Protein AF-A0A6A6M747-F1 (afdb_monomer)

pLDDT: mean 77.0, std 23.26, range [33.34, 98.06]

Nearest PDB structures (foldseek):
  4ozs-assembly1_A  TM=8.306E-01  e=8.422E-11  synthetic construct
  5orm-assembly1_A  TM=7.859E-01  e=1.286E-10  synthetic construct
  5i9g-assembly1_C  TM=8.511E-01  e=1.070E-09  unidentified
  4pjs-assembly1_A  TM=7.929E-01  e=1.882E-09  unidentified
  5i9f-assembly1_A  TM=8.431E-01  e=3.997E-09  unidentified

InterPro domains:
  IPR002885 Pentatricopeptide repeat [PF01535] (12-39)
  IPR002885 Pentatricopeptide repeat [PF13041] (43-92)
  IPR002885 Pentatricopeptide repeat [PF13041] (114-158)
  IPR002885 Pentatricopeptide repeat [PS51375] (9-43)
  IPR002885 Pentatricopeptide repeat [PS51375] (44-78)
  IPR002885 Pentatricopeptide repeat [PS51375] (79-113)
  IPR002885 Pentatricopeptide repeat [PS51375] (114-148)
  IPR002885 Pentatricopeptide repeat [TIGR00756] (12-44)
  IPR002885 Pentatricopeptide repeat [TIGR00756] (47-80)
  IPR002885 Pentatricopeptide repeat [TIGR00756] (81-114)
  IPR002885 Pentatricopeptide repeat [TIGR00756] (117-149)
  IPR011990 Tetratricopeptide-like helical domain superfamily [G3DSA:1.25.40.10] (1-62)
  IPR011990 Tetratricopeptide-like helical domain superfamily [G3DSA:1.25.40.10] (64-204)

Organism: Hevea brasiliensis (NCBI:txid3981)

Secondary structure (DSSP, 8-state):
-GGGTPPPPHHHHHHHHHHHHHTT-HHHHHHHHHHHHHTTPPP-HHHHHHHHHHHHHTT-HHHHHHHHHHHHHTTPPP-HHHHHHHHHHHHHTT-HHHHHHHHHHHHHTT----HHHHHHHHHHHHHTT-HHHHHHHHHHHHHTT----HHHHHHHHHH--SHHHHHHHHHHHHTTTTSSSSS-S--------------------------------------TTSTTHHHHTTSSTTSSSS----------

Radius of gyration: 28.44 Å; Cα contacts (8 Å, |Δi|>4): 202; chains: 1; bounding box: 106×41×69 Å

Foldseek 3Di:
DVVVVDDDDPVRLLVQLLVLLQVLVLVSNVVSVVVCVVSVHDDDPSSLLSSLSSCLNVLNLVVNVVSVVVCVVVPDDDAQSSLLSNLLSCLVVLNLVVSVVSVVVCVVSVHDHAQSSLLSNLVSCLVVLNLVVLLVSQVVCVVSVHHHDPSSLVSQCVSQDDPVSNVVSCVSVVVVVVPPPPPDDDDDDDDDDDDDDDDPPPPPPPPDDDPDDPPPPDPDDDDPPVVVVVVVVPPPPPPPDDDDDDDDDDDD

Structure (mmCIF, N/CA/C/O backbone):
data_AF-A0A6A6M747-F1
#
_entry.id   AF-A0A6A6M747-F1
#
loop_
_atom_site.group_PDB
_atom_site.id
_atom_site.type_symbol
_atom_site.label_atom_id
_atom_site.label_alt_id
_atom_site.label_comp_id
_atom_site.label_asym_id
_atom_site.label_entity_id
_atom_site.label_seq_id
_atom_site.pdbx_PDB_ins_code
_atom_site.Cartn_x
_atom_site.Cartn_y
_atom_site.Cartn_z
_atom_site.occupancy
_atom_site.B_iso_or_equiv
_atom_site.auth_seq_id
_atom_site.auth_comp_id
_atom_site.auth_asym_id
_atom_site.auth_atom_id
_atom_site.pdbx_PDB_model_num
ATOM 1 N N . MET A 1 1 ? 21.702 -17.161 -17.918 1.00 54.78 1 MET A N 1
ATOM 2 C CA . MET A 1 1 ? 20.975 -16.588 -19.078 1.00 54.78 1 MET A CA 1
ATOM 3 C C . MET A 1 1 ? 21.849 -15.638 -19.890 1.00 54.78 1 MET A C 1
ATOM 5 O O . MET A 1 1 ? 22.035 -15.911 -21.066 1.00 54.78 1 MET A O 1
ATOM 9 N N . LEU A 1 2 ? 22.442 -14.596 -19.288 1.00 54.41 2 LEU A N 1
ATOM 10 C CA . LEU A 1 2 ? 23.288 -13.630 -20.015 1.00 54.41 2 LEU A CA 1
ATOM 11 C C . LEU A 1 2 ? 24.585 -14.244 -20.575 1.00 54.41 2 LEU A C 1
ATOM 13 O O . LEU A 1 2 ? 24.929 -13.987 -21.721 1.00 54.41 2 LEU A O 1
ATOM 17 N N . ASP A 1 3 ? 25.228 -15.134 -19.816 1.00 59.12 3 ASP A N 1
ATOM 18 C CA . ASP A 1 3 ? 26.467 -15.820 -20.230 1.00 59.12 3 ASP A CA 1
ATOM 19 C C . ASP A 1 3 ? 26.264 -16.854 -21.353 1.00 59.12 3 ASP A C 1
ATOM 21 O O . ASP A 1 3 ? 27.200 -17.242 -22.041 1.00 59.12 3 ASP A O 1
ATOM 25 N N . ALA A 1 4 ? 25.016 -17.278 -21.576 1.00 64.88 4 ALA A N 1
ATOM 26 C CA . ALA A 1 4 ? 24.646 -18.204 -22.644 1.00 64.88 4 ALA A CA 1
ATOM 27 C C . ALA A 1 4 ? 24.173 -17.482 -23.922 1.00 64.88 4 ALA A C 1
ATOM 29 O O . ALA A 1 4 ? 23.710 -18.132 -24.856 1.00 64.88 4 ALA A O 1
ATOM 30 N N . GLY A 1 5 ? 24.214 -16.142 -23.959 1.00 64.75 5 GLY A N 1
ATOM 31 C CA . GLY A 1 5 ? 23.726 -15.345 -25.092 1.00 64.75 5 GLY A CA 1
ATOM 32 C C . GLY A 1 5 ? 22.204 -15.383 -25.295 1.00 64.75 5 GLY A C 1
ATOM 33 O O . GLY A 1 5 ? 21.706 -14.900 -26.311 1.00 64.75 5 GLY A O 1
ATOM 34 N N . VAL A 1 6 ? 21.449 -15.938 -24.342 1.00 73.06 6 VAL A N 1
ATOM 35 C CA . VAL A 1 6 ? 19.988 -16.043 -24.426 1.00 73.06 6 VAL A CA 1
ATOM 36 C C . VAL A 1 6 ? 19.364 -14.755 -23.898 1.00 73.06 6 VAL A C 1
ATOM 38 O O . VAL A 1 6 ? 19.501 -14.424 -22.717 1.00 73.06 6 VAL A O 1
ATOM 41 N N . ARG A 1 7 ? 18.659 -14.032 -24.777 1.00 71.81 7 ARG A N 1
ATOM 42 C CA . ARG A 1 7 ? 17.885 -12.841 -24.400 1.00 71.81 7 ARG A CA 1
ATOM 43 C C . ARG A 1 7 ? 16.767 -13.231 -23.425 1.00 71.81 7 ARG A C 1
ATOM 45 O O . ARG A 1 7 ? 15.998 -14.138 -23.749 1.00 71.81 7 ARG A O 1
ATOM 52 N N . PRO A 1 8 ? 16.644 -12.567 -22.263 1.00 81.25 8 PRO A N 1
ATOM 53 C CA . PRO A 1 8 ? 15.519 -12.799 -21.369 1.00 81.25 8 PRO A CA 1
ATOM 54 C C . PRO A 1 8 ? 14.181 -12.476 -22.047 1.00 81.25 8 PRO A C 1
ATOM 56 O O . PRO A 1 8 ? 14.078 -11.560 -22.868 1.00 81.25 8 PRO A O 1
ATOM 59 N N . THR A 1 9 ? 13.154 -13.255 -21.713 1.00 86.12 9 THR A N 1
ATOM 60 C CA . THR A 1 9 ? 11.777 -13.019 -22.160 1.00 86.12 9 THR A CA 1
ATOM 61 C C . THR A 1 9 ? 11.113 -11.941 -21.302 1.00 86.12 9 THR A C 1
ATOM 63 O O . THR A 1 9 ? 11.556 -11.673 -20.186 1.00 86.12 9 THR A O 1
ATOM 66 N N . HIS A 1 10 ? 10.014 -11.354 -21.786 1.00 83.44 10 HIS A N 1
ATOM 67 C CA . HIS A 1 10 ? 9.206 -10.405 -21.006 1.00 83.44 10 HIS A CA 1
ATOM 68 C C . HIS A 1 10 ? 8.779 -10.988 -19.648 1.00 83.44 10 HIS A C 1
ATOM 70 O O . HIS A 1 10 ? 8.997 -10.376 -18.607 1.00 83.44 10 HIS A O 1
ATOM 76 N N . LYS A 1 11 ? 8.276 -12.233 -19.646 1.00 85.88 11 LYS A N 1
ATOM 77 C CA . LYS A 1 11 ? 7.915 -12.953 -18.414 1.00 85.88 11 LYS A CA 1
ATOM 78 C C . 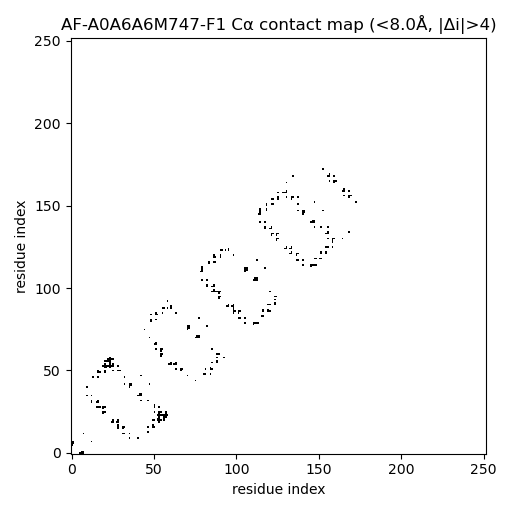LYS A 1 11 ? 9.109 -13.107 -17.464 1.00 85.88 11 LYS A C 1
ATOM 80 O O . LYS A 1 11 ? 8.960 -12.894 -16.269 1.00 85.88 11 LYS A O 1
ATOM 85 N N . ALA A 1 12 ? 10.304 -13.409 -17.980 1.00 90.06 12 ALA A N 1
ATOM 86 C CA . ALA A 1 12 ? 11.504 -13.518 -17.148 1.00 90.06 12 ALA A CA 1
ATOM 87 C C . ALA A 1 12 ? 11.889 -12.182 -16.488 1.00 90.06 12 ALA A C 1
ATOM 89 O O . ALA A 1 12 ? 12.322 -12.183 -15.338 1.00 90.06 12 ALA A O 1
ATOM 90 N N . TYR A 1 13 ? 11.713 -11.049 -17.182 1.00 91.50 13 TYR A N 1
ATOM 91 C CA . TYR A 1 13 ? 11.913 -9.727 -16.579 1.00 91.50 13 TYR A CA 1
ATOM 92 C C . TYR A 1 13 ? 10.938 -9.471 -15.436 1.00 91.50 13 TYR A C 1
ATOM 94 O O . TYR A 1 13 ? 11.390 -9.077 -14.365 1.00 91.50 13 TYR A O 1
ATOM 102 N N . ASN A 1 14 ? 9.647 -9.740 -15.636 1.00 88.81 14 ASN A N 1
ATOM 103 C CA . ASN A 1 14 ? 8.633 -9.522 -14.605 1.00 88.81 14 ASN A CA 1
ATOM 104 C C . ASN A 1 14 ? 8.873 -10.413 -13.382 1.00 88.81 14 ASN A C 1
ATOM 106 O O . ASN A 1 14 ? 8.849 -9.910 -12.267 1.00 88.81 14 ASN A O 1
ATOM 110 N N . ILE A 1 15 ? 9.220 -11.690 -13.580 1.00 92.00 15 ILE A N 1
ATOM 111 C CA . ILE A 1 15 ? 9.566 -12.609 -12.482 1.00 92.00 15 ILE A CA 1
ATOM 112 C C . ILE A 1 15 ? 10.773 -12.092 -11.690 1.00 92.00 15 ILE A C 1
ATOM 114 O O . ILE A 1 15 ? 10.740 -12.056 -10.463 1.00 92.00 15 ILE A O 1
ATOM 118 N N . LEU A 1 16 ? 11.843 -11.669 -12.372 1.00 93.88 16 LEU A N 1
ATOM 119 C CA . LEU A 1 16 ? 13.029 -11.130 -11.699 1.00 93.88 16 LEU A CA 1
ATOM 120 C C . LEU A 1 16 ? 12.720 -9.825 -10.965 1.00 93.88 16 LEU A C 1
ATOM 122 O O . LEU A 1 16 ? 13.165 -9.633 -9.837 1.00 93.88 16 LEU A O 1
ATOM 126 N N . LEU A 1 17 ? 11.973 -8.928 -11.608 1.00 94.88 17 LEU A N 1
ATOM 127 C CA . LEU A 1 17 ? 11.574 -7.651 -11.032 1.00 94.88 17 LEU A CA 1
ATOM 128 C C . LEU A 1 17 ? 10.746 -7.871 -9.767 1.00 94.88 17 LEU A C 1
ATOM 130 O O . LEU A 1 17 ? 11.018 -7.253 -8.740 1.00 94.88 17 LEU A O 1
ATOM 134 N N . HIS A 1 18 ? 9.798 -8.799 -9.844 1.00 94.12 18 HIS A N 1
ATOM 135 C CA . HIS A 1 18 ? 8.946 -9.194 -8.745 1.00 94.12 18 HIS A CA 1
ATOM 136 C C . HIS A 1 18 ? 9.748 -9.795 -7.579 1.00 94.12 18 HIS A C 1
ATOM 138 O O . HIS A 1 18 ? 9.628 -9.327 -6.448 1.00 94.12 18 HIS A O 1
ATOM 144 N N . ALA A 1 19 ? 10.649 -10.743 -7.854 1.00 96.44 19 ALA A N 1
ATOM 145 C CA . ALA A 1 19 ? 11.502 -11.342 -6.828 1.00 96.44 19 ALA A CA 1
ATOM 146 C C . ALA A 1 19 ? 12.351 -10.291 -6.088 1.00 96.44 19 ALA A C 1
ATOM 148 O O . ALA A 1 19 ? 12.431 -10.299 -4.858 1.00 96.44 19 ALA A O 1
ATOM 149 N N . PHE A 1 20 ? 12.948 -9.342 -6.819 1.00 96.69 20 PHE A N 1
ATOM 150 C CA . PHE A 1 20 ? 13.692 -8.246 -6.193 1.00 96.69 20 PHE A CA 1
ATOM 151 C C . PHE A 1 20 ? 12.790 -7.288 -5.408 1.00 96.69 20 PHE A C 1
ATOM 153 O O . PHE A 1 20 ? 13.243 -6.735 -4.406 1.00 96.69 20 PHE A O 1
ATOM 160 N N . ALA A 1 21 ? 11.536 -7.104 -5.828 1.00 95.62 21 ALA A N 1
ATOM 161 C CA . ALA A 1 21 ? 10.576 -6.270 -5.121 1.00 95.62 21 ALA A CA 1
ATOM 162 C C . ALA A 1 21 ? 10.150 -6.868 -3.776 1.00 95.62 21 ALA A C 1
ATOM 164 O O . ALA A 1 21 ? 10.169 -6.146 -2.778 1.00 95.62 21 ALA A O 1
ATOM 165 N N . ILE A 1 22 ? 9.854 -8.173 -3.715 1.00 94.50 22 ILE A N 1
ATOM 166 C CA . ILE A 1 22 ? 9.572 -8.869 -2.444 1.00 94.50 22 ILE A CA 1
ATOM 167 C C . ILE A 1 22 ? 10.751 -8.691 -1.482 1.00 94.50 22 ILE A C 1
ATOM 169 O O . ILE A 1 22 ? 10.574 -8.304 -0.333 1.00 94.50 22 ILE A O 1
ATOM 173 N N . SER A 1 23 ? 11.979 -8.884 -1.971 1.00 94.75 23 SER A N 1
ATOM 174 C CA . SER A 1 23 ? 13.185 -8.766 -1.141 1.00 94.75 23 SER A CA 1
ATOM 175 C C . SER A 1 23 ? 13.610 -7.325 -0.807 1.00 94.75 23 SER A C 1
ATOM 177 O O . SER A 1 23 ? 14.663 -7.144 -0.199 1.00 94.75 23 SER A O 1
ATOM 179 N N . GLY A 1 24 ? 12.888 -6.289 -1.258 1.00 93.44 24 GLY A N 1
ATOM 180 C CA . GLY A 1 24 ? 13.287 -4.886 -1.057 1.00 93.44 24 GLY A CA 1
ATOM 181 C C . GLY A 1 24 ? 14.631 -4.512 -1.710 1.00 93.44 24 GLY A C 1
ATOM 182 O O . GLY A 1 24 ? 15.282 -3.540 -1.332 1.00 93.44 24 GLY A O 1
ATOM 183 N N . MET A 1 25 ? 15.090 -5.280 -2.701 1.00 95.69 25 MET A N 1
ATOM 184 C CA . MET A 1 25 ? 16.373 -5.076 -3.379 1.00 95.69 25 MET A CA 1
ATOM 185 C C . MET A 1 25 ? 16.245 -4.028 -4.494 1.00 95.69 25 MET A C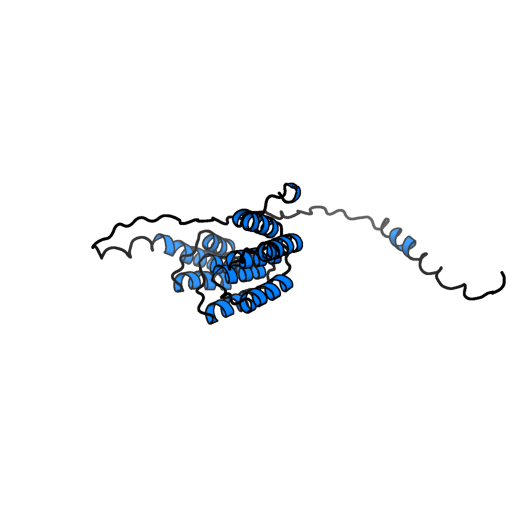 1
ATOM 187 O O . MET A 1 25 ? 16.269 -4.339 -5.689 1.00 95.69 25 MET A O 1
ATOM 191 N N . VAL A 1 26 ? 16.095 -2.762 -4.096 1.00 96.69 26 VAL A N 1
ATOM 192 C CA . VAL A 1 26 ? 15.774 -1.637 -4.994 1.00 96.69 26 VAL A CA 1
ATOM 193 C C . VAL A 1 26 ? 16.780 -1.480 -6.134 1.00 96.69 26 VAL A C 1
ATOM 195 O O . VAL A 1 26 ? 16.379 -1.323 -7.285 1.00 96.69 26 VAL A O 1
ATOM 198 N N . GLU A 1 27 ? 18.088 -1.536 -5.875 1.00 96.69 27 GLU A N 1
ATOM 199 C CA . GLU A 1 27 ? 19.091 -1.317 -6.930 1.00 96.69 27 GLU A CA 1
ATOM 200 C C . GLU A 1 27 ? 19.100 -2.438 -7.980 1.00 96.69 27 GLU A C 1
ATOM 202 O O . GLU A 1 27 ? 19.238 -2.179 -9.184 1.00 96.69 27 GLU A O 1
ATOM 207 N N . GLN A 1 28 ? 18.880 -3.680 -7.550 1.00 96.69 28 GLN 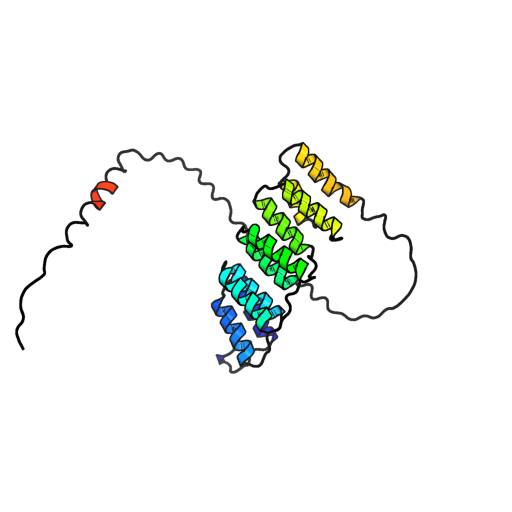A N 1
ATOM 208 C CA . GLN A 1 28 ? 18.727 -4.835 -8.427 1.00 96.69 28 GLN A CA 1
ATOM 209 C C . GLN A 1 28 ? 17.441 -4.706 -9.251 1.00 96.69 28 GLN A C 1
ATOM 211 O O . GLN A 1 28 ? 17.501 -4.801 -10.480 1.00 96.69 28 GLN A O 1
ATOM 216 N N . ALA A 1 29 ? 16.311 -4.374 -8.616 1.00 96.56 29 ALA A N 1
ATOM 217 C CA . ALA A 1 29 ? 15.040 -4.122 -9.297 1.00 96.56 29 ALA A CA 1
ATOM 218 C C . ALA A 1 29 ? 15.174 -3.003 -10.350 1.00 96.56 29 ALA A C 1
ATOM 220 O O . ALA A 1 29 ? 14.818 -3.186 -11.516 1.00 96.56 29 ALA A O 1
ATOM 221 N N . ARG A 1 30 ? 15.819 -1.878 -10.003 1.00 95.88 30 ARG A N 1
ATOM 222 C CA . ARG A 1 30 ? 16.122 -0.776 -10.938 1.00 95.88 30 ARG A CA 1
ATOM 223 C C . ARG A 1 30 ? 16.984 -1.234 -12.111 1.00 95.88 30 ARG A C 1
ATOM 225 O O . ARG A 1 30 ? 16.796 -0.758 -13.234 1.00 95.88 30 ARG A O 1
ATOM 232 N N . THR A 1 31 ? 17.942 -2.124 -11.869 1.00 95.00 31 THR A N 1
ATOM 233 C CA . THR A 1 31 ? 18.815 -2.676 -12.915 1.00 95.00 31 THR A CA 1
ATOM 234 C C . THR A 1 31 ? 18.027 -3.556 -13.884 1.00 95.00 31 THR A C 1
ATOM 236 O O . THR A 1 31 ? 18.195 -3.421 -15.102 1.00 95.00 31 THR A O 1
ATOM 239 N N . VAL A 1 32 ? 17.120 -4.392 -13.373 1.00 94.56 32 VAL A N 1
ATOM 240 C CA . VAL A 1 32 ? 16.198 -5.205 -14.182 1.00 94.56 32 VAL A CA 1
ATOM 241 C C . VAL A 1 32 ? 15.265 -4.308 -14.997 1.00 94.56 32 VAL A C 1
ATOM 243 O O . VAL A 1 32 ? 15.214 -4.442 -16.219 1.00 94.56 32 VAL A O 1
ATOM 246 N N . PHE A 1 33 ? 14.635 -3.315 -14.366 1.00 94.44 33 PHE A N 1
ATOM 247 C CA . PHE A 1 33 ? 13.728 -2.363 -15.017 1.00 94.44 33 PHE A CA 1
ATOM 248 C C . PHE A 1 33 ? 14.406 -1.570 -16.151 1.00 94.44 33 PHE A C 1
ATOM 250 O O . PHE A 1 33 ? 13.854 -1.390 -17.239 1.00 94.44 33 PHE A O 1
ATOM 257 N N . LYS A 1 34 ? 15.653 -1.119 -15.946 1.00 93.19 34 LYS A N 1
ATOM 258 C CA . LYS A 1 34 ? 16.451 -0.466 -17.001 1.00 93.19 34 LYS A CA 1
ATOM 259 C C . LYS A 1 34 ? 16.824 -1.436 -18.124 1.00 93.19 34 LYS A C 1
ATOM 261 O O . LYS A 1 34 ? 16.803 -1.048 -19.293 1.00 93.19 34 LYS A O 1
ATOM 266 N N . SER A 1 35 ? 17.171 -2.676 -17.779 1.00 92.19 35 SER A N 1
ATOM 267 C CA . SER A 1 35 ? 17.533 -3.709 -18.755 1.00 92.19 35 SER A CA 1
ATOM 268 C C . SER A 1 35 ? 16.347 -4.085 -19.642 1.00 92.19 35 SER A C 1
ATOM 270 O O . SER A 1 35 ? 16.532 -4.209 -20.847 1.00 92.19 35 SER A O 1
ATOM 272 N N . MET A 1 36 ? 15.138 -4.155 -19.078 1.00 92.00 36 MET A N 1
ATOM 273 C CA . MET A 1 36 ? 13.889 -4.365 -19.816 1.00 92.00 36 MET A CA 1
ATOM 274 C C . MET A 1 36 ? 13.724 -3.321 -20.936 1.00 92.00 36 MET A C 1
ATOM 276 O O . MET A 1 36 ? 13.602 -3.682 -22.107 1.00 92.00 36 MET A O 1
ATOM 280 N N . ARG A 1 37 ? 13.868 -2.025 -20.606 1.00 89.56 37 ARG A N 1
ATOM 281 C CA . ARG A 1 37 ? 13.801 -0.921 -21.587 1.00 89.56 37 ARG A CA 1
ATOM 282 C C . ARG A 1 37 ? 14.894 -1.010 -22.651 1.00 89.56 37 ARG A C 1
ATOM 284 O O . ARG A 1 37 ? 14.622 -0.807 -23.834 1.00 89.56 37 ARG A O 1
ATOM 291 N N . ARG A 1 38 ? 16.135 -1.306 -22.245 1.00 90.56 38 ARG A N 1
ATOM 292 C CA . ARG A 1 38 ? 17.277 -1.452 -23.169 1.00 90.56 38 ARG A CA 1
ATOM 293 C C . ARG A 1 38 ? 17.045 -2.580 -24.171 1.00 90.56 38 ARG A C 1
ATOM 295 O O . ARG A 1 38 ? 17.384 -2.441 -25.347 1.00 90.56 38 ARG A O 1
ATOM 302 N N . ASP A 1 39 ? 16.430 -3.661 -23.716 1.00 88.75 39 ASP A N 1
ATOM 303 C CA . ASP A 1 39 ? 16.168 -4.844 -24.524 1.00 88.75 39 ASP A CA 1
ATOM 304 C C . ASP A 1 39 ? 14.865 -4.716 -25.342 1.00 88.75 39 ASP A C 1
ATOM 306 O O . ASP A 1 39 ? 14.455 -5.674 -25.992 1.00 88.75 39 ASP A O 1
ATOM 310 N N . ARG A 1 40 ? 14.305 -3.492 -25.410 1.00 86.94 40 ARG A N 1
ATOM 311 C CA . ARG A 1 40 ? 13.109 -3.072 -26.166 1.00 86.94 40 ARG A CA 1
ATOM 312 C C . ARG A 1 40 ? 11.790 -3.651 -25.658 1.00 86.94 40 ARG A C 1
ATOM 314 O O . ARG A 1 40 ? 10.808 -3.654 -26.395 1.00 86.94 40 ARG A O 1
ATOM 321 N N . TYR A 1 41 ? 11.751 -4.070 -24.401 1.00 88.50 41 TYR A N 1
ATOM 322 C CA . TYR A 1 41 ? 10.503 -4.347 -23.705 1.00 88.50 41 TYR A CA 1
ATOM 323 C C . TYR A 1 41 ? 10.032 -3.074 -23.002 1.00 88.50 41 TYR A C 1
ATOM 325 O O . TYR A 1 41 ? 10.786 -2.447 -22.256 1.00 88.50 41 TYR A O 1
ATOM 333 N N . THR A 1 42 ? 8.801 -2.660 -23.281 1.00 88.12 42 THR A N 1
ATOM 334 C CA . THR A 1 42 ? 8.170 -1.492 -22.662 1.00 88.12 42 THR A CA 1
ATOM 335 C C . THR A 1 42 ? 7.587 -1.885 -21.309 1.00 88.12 42 THR A C 1
ATOM 337 O O . THR A 1 42 ? 6.677 -2.711 -21.299 1.00 88.12 42 THR A O 1
ATOM 340 N N . PRO A 1 43 ? 8.078 -1.321 -20.189 1.00 90.19 43 PRO A N 1
ATOM 341 C CA . PRO A 1 43 ? 7.444 -1.511 -18.894 1.00 90.19 43 PRO A CA 1
ATOM 342 C C . PRO A 1 43 ? 6.005 -1.005 -18.942 1.00 90.19 43 PRO A C 1
ATOM 344 O O . PRO A 1 43 ? 5.748 0.090 -19.446 1.00 90.19 43 PRO A O 1
ATOM 347 N N . ASP A 1 44 ? 5.096 -1.814 -18.428 1.00 91.69 44 ASP A N 1
ATOM 348 C CA . ASP A 1 44 ? 3.682 -1.505 -18.253 1.00 91.69 44 ASP A CA 1
ATOM 349 C C . ASP A 1 44 ? 3.411 -0.979 -16.837 1.00 91.69 44 ASP A C 1
ATOM 351 O O . ASP A 1 44 ? 4.313 -0.912 -15.998 1.00 91.69 44 ASP A O 1
ATOM 355 N N . LEU A 1 45 ? 2.157 -0.615 -16.554 1.00 93.88 45 LEU A N 1
ATOM 356 C CA . LEU A 1 45 ? 1.764 -0.122 -15.233 1.00 93.88 45 LEU A CA 1
ATOM 357 C C . LEU A 1 45 ? 2.140 -1.119 -14.125 1.00 93.88 45 LEU A C 1
ATOM 359 O O . LEU A 1 45 ? 2.703 -0.707 -13.117 1.00 93.88 45 LEU A O 1
ATOM 363 N N . CYS A 1 46 ? 1.940 -2.422 -14.356 1.00 92.25 46 CYS A N 1
ATOM 364 C CA . CYS A 1 46 ? 2.317 -3.486 -13.421 1.00 92.25 46 CYS A CA 1
ATOM 365 C C . CYS A 1 46 ? 3.817 -3.457 -13.073 1.00 92.25 46 CYS A C 1
ATOM 367 O O . CYS A 1 46 ? 4.198 -3.529 -11.900 1.00 92.25 46 CYS A O 1
ATOM 369 N N . SER A 1 47 ? 4.685 -3.252 -14.065 1.00 93.50 47 SER A N 1
ATOM 370 C CA . SER A 1 47 ? 6.130 -3.108 -13.862 1.00 93.50 47 SER A CA 1
ATOM 371 C C . SER A 1 47 ? 6.471 -1.895 -12.986 1.00 93.50 47 SER A C 1
ATOM 373 O O . SER A 1 47 ? 7.373 -1.971 -12.146 1.00 93.50 47 SER A O 1
ATOM 375 N N . TYR A 1 48 ? 5.764 -0.769 -13.150 1.00 95.81 48 TYR A N 1
ATOM 376 C CA . TYR A 1 48 ? 5.955 0.394 -12.277 1.00 95.81 48 TYR A CA 1
ATOM 377 C C . TYR A 1 48 ? 5.422 0.146 -10.862 1.00 95.81 48 TYR A C 1
ATOM 379 O O . TYR A 1 48 ? 6.095 0.508 -9.897 1.00 95.81 48 TYR A O 1
ATOM 387 N N . THR A 1 49 ? 4.259 -0.489 -10.720 1.00 96.25 49 THR A N 1
ATOM 388 C CA . THR A 1 49 ? 3.688 -0.837 -9.413 1.00 96.25 49 THR A CA 1
ATOM 389 C C . THR A 1 49 ? 4.595 -1.810 -8.657 1.00 96.25 49 THR A C 1
ATOM 391 O O . THR A 1 49 ? 4.870 -1.600 -7.480 1.00 96.25 49 THR A O 1
ATOM 394 N N . THR A 1 50 ? 5.185 -2.788 -9.347 1.00 96.06 50 THR A N 1
ATOM 395 C CA . THR A 1 50 ? 6.190 -3.705 -8.778 1.00 96.06 50 THR A CA 1
ATOM 396 C C . THR A 1 50 ? 7.433 -2.955 -8.296 1.00 96.06 50 THR A C 1
ATOM 398 O O . THR A 1 50 ? 7.951 -3.217 -7.210 1.00 96.06 50 THR A O 1
ATOM 401 N N . MET A 1 51 ? 7.906 -1.973 -9.069 1.00 97.19 51 MET A N 1
ATOM 402 C CA . MET A 1 51 ? 9.004 -1.105 -8.638 1.00 97.19 51 MET A CA 1
ATOM 403 C C . MET A 1 51 ? 8.647 -0.289 -7.390 1.00 97.19 51 MET A C 1
ATOM 405 O O . MET A 1 51 ? 9.498 -0.154 -6.514 1.00 97.19 51 MET A O 1
ATOM 409 N N . LEU A 1 52 ? 7.419 0.230 -7.280 1.00 97.19 52 LEU A N 1
ATOM 410 C CA . LEU A 1 52 ? 6.955 0.911 -6.064 1.00 97.19 52 LEU A CA 1
ATOM 411 C C . LEU A 1 52 ? 6.982 -0.028 -4.858 1.00 97.19 52 LEU A C 1
ATOM 413 O O . LEU A 1 52 ? 7.528 0.349 -3.822 1.00 97.19 52 LEU A O 1
ATOM 417 N N . SER A 1 53 ? 6.492 -1.261 -5.009 1.00 96.31 53 SER A N 1
ATOM 418 C CA . SER A 1 53 ? 6.566 -2.281 -3.957 1.00 96.31 53 SER A CA 1
ATOM 419 C C . SER A 1 53 ? 8.008 -2.547 -3.515 1.00 96.31 53 SER A C 1
ATOM 421 O O . SER A 1 53 ? 8.260 -2.649 -2.319 1.00 96.31 53 SER A O 1
ATOM 423 N N . ALA A 1 54 ? 8.975 -2.563 -4.442 1.00 97.69 54 ALA A N 1
ATOM 424 C CA . ALA A 1 54 ? 10.393 -2.714 -4.102 1.00 97.69 54 ALA A CA 1
ATOM 425 C C . ALA A 1 54 ? 10.902 -1.594 -3.179 1.00 97.69 54 ALA A C 1
ATOM 427 O O . ALA A 1 54 ? 11.581 -1.873 -2.191 1.00 97.69 54 ALA A O 1
ATOM 428 N N . TYR A 1 55 ? 10.564 -0.334 -3.482 1.00 97.75 55 TYR A N 1
ATOM 429 C CA . TYR A 1 55 ? 10.924 0.811 -2.637 1.00 97.75 55 TYR A CA 1
ATOM 430 C C . TYR A 1 55 ? 10.268 0.730 -1.255 1.00 97.75 55 TYR A C 1
ATOM 432 O O . TYR A 1 55 ? 10.927 0.957 -0.242 1.00 97.75 55 TYR A O 1
ATOM 440 N N . ILE A 1 56 ? 8.988 0.363 -1.209 1.00 96.75 56 ILE A N 1
ATOM 441 C CA . ILE A 1 56 ? 8.221 0.260 0.037 1.00 96.75 56 ILE A CA 1
ATOM 442 C C . ILE A 1 56 ? 8.738 -0.875 0.923 1.00 96.75 56 ILE A C 1
ATOM 444 O O . ILE A 1 56 ? 8.876 -0.698 2.132 1.00 96.75 56 ILE A O 1
ATOM 448 N N . ASN A 1 57 ? 9.081 -2.021 0.338 1.00 95.31 57 ASN A N 1
ATOM 449 C CA . ASN A 1 57 ? 9.652 -3.148 1.073 1.00 95.31 57 ASN A CA 1
ATOM 450 C C . ASN A 1 57 ? 11.061 -2.852 1.597 1.00 95.31 57 ASN A C 1
ATOM 452 O O . ASN A 1 57 ? 11.442 -3.381 2.637 1.00 95.31 57 ASN A O 1
ATOM 456 N N . ALA A 1 58 ? 11.792 -1.951 0.939 1.00 95.50 58 ALA A N 1
ATOM 457 C CA . ALA A 1 58 ? 13.052 -1.402 1.432 1.00 95.50 58 ALA A CA 1
ATOM 458 C C . ALA A 1 58 ? 12.879 -0.259 2.452 1.00 95.50 58 ALA A C 1
ATOM 460 O O . ALA A 1 58 ? 13.873 0.328 2.880 1.00 95.50 58 ALA A O 1
ATOM 461 N N . SER A 1 59 ? 11.639 0.094 2.813 1.00 95.00 59 SER A N 1
ATOM 462 C CA . SER A 1 59 ? 11.295 1.253 3.650 1.00 95.00 59 SER A CA 1
ATOM 463 C C . SER A 1 59 ? 11.784 2.604 3.094 1.00 95.00 59 SER A C 1
ATOM 465 O O . SER A 1 59 ? 11.864 3.591 3.827 1.00 95.00 59 SER A O 1
ATOM 467 N N . ASP A 1 60 ? 12.071 2.689 1.791 1.00 96.69 60 ASP A N 1
ATOM 468 C CA . ASP A 1 60 ? 12.477 3.920 1.105 1.00 96.69 60 ASP A CA 1
ATOM 469 C C . ASP A 1 60 ? 11.254 4.648 0.524 1.00 96.69 60 ASP A C 1
ATOM 471 O O . ASP A 1 60 ? 10.998 4.660 -0.684 1.00 96.69 60 ASP A O 1
ATOM 475 N N . MET A 1 61 ? 10.477 5.284 1.405 1.00 97.00 61 MET A N 1
ATOM 476 C CA . MET A 1 61 ? 9.277 6.028 0.998 1.00 97.00 61 MET A CA 1
ATOM 477 C C . MET A 1 61 ? 9.591 7.283 0.173 1.00 97.00 61 MET A C 1
ATOM 479 O O . MET A 1 61 ? 8.753 7.732 -0.608 1.00 97.00 61 MET A O 1
ATOM 483 N N . VAL A 1 62 ? 10.791 7.855 0.316 1.00 96.75 62 VAL A N 1
ATOM 484 C CA . VAL A 1 62 ? 11.226 9.002 -0.499 1.00 96.75 62 VAL A CA 1
ATOM 485 C C . VAL A 1 62 ? 11.469 8.548 -1.938 1.00 96.75 62 VAL A C 1
ATOM 487 O O . VAL A 1 62 ? 11.004 9.191 -2.883 1.00 96.75 62 VAL A O 1
ATOM 490 N N . GLY A 1 63 ? 12.158 7.420 -2.113 1.00 97.38 63 GLY A N 1
ATOM 491 C CA . GLY A 1 63 ? 12.317 6.758 -3.402 1.00 97.38 63 GLY A CA 1
ATOM 492 C C . GLY A 1 63 ? 10.978 6.359 -4.020 1.00 97.38 63 GLY A C 1
ATOM 493 O O . GLY A 1 63 ? 10.766 6.632 -5.203 1.00 97.38 63 GLY A O 1
ATOM 494 N N . ALA A 1 64 ? 10.056 5.812 -3.220 1.00 97.50 64 ALA A N 1
ATOM 495 C CA . ALA A 1 64 ? 8.715 5.435 -3.671 1.00 97.50 64 ALA A CA 1
ATOM 496 C C . ALA A 1 64 ? 7.933 6.631 -4.248 1.00 97.50 64 ALA A C 1
ATOM 498 O O . ALA A 1 64 ? 7.449 6.553 -5.375 1.00 97.50 64 ALA A O 1
ATOM 499 N N . GLU A 1 65 ? 7.871 7.765 -3.544 1.00 96.75 65 GLU A N 1
ATOM 500 C CA . GLU A 1 65 ? 7.183 8.982 -4.018 1.00 96.75 65 GLU A CA 1
ATOM 501 C C . GLU A 1 65 ? 7.815 9.552 -5.293 1.00 96.75 65 GLU A C 1
ATOM 503 O O . GLU A 1 65 ? 7.125 9.905 -6.254 1.00 96.75 65 GLU A O 1
ATOM 508 N N . ASN A 1 66 ? 9.149 9.602 -5.347 1.00 97.25 66 ASN A N 1
ATOM 509 C CA . ASN A 1 66 ? 9.860 10.041 -6.547 1.00 97.25 66 ASN A CA 1
ATOM 510 C C . ASN A 1 66 ? 9.552 9.132 -7.743 1.00 97.25 66 ASN A C 1
ATOM 512 O O . ASN A 1 66 ? 9.365 9.610 -8.866 1.00 97.25 66 ASN A O 1
ATOM 516 N N . PHE A 1 67 ? 9.480 7.820 -7.511 1.00 96.94 67 PHE A N 1
ATOM 517 C CA . PHE A 1 67 ? 9.165 6.852 -8.552 1.00 96.94 67 PHE A CA 1
ATOM 518 C C . PHE A 1 67 ? 7.686 6.902 -8.968 1.00 96.94 67 PHE A C 1
ATOM 520 O O . PHE A 1 67 ? 7.387 6.771 -10.154 1.00 96.94 67 PHE A O 1
ATOM 527 N N . PHE A 1 68 ? 6.770 7.183 -8.042 1.00 96.81 68 PHE A N 1
ATOM 528 C CA . PHE A 1 68 ? 5.351 7.396 -8.335 1.00 96.81 68 PHE A CA 1
ATOM 529 C C . PHE A 1 68 ? 5.130 8.646 -9.193 1.00 96.81 68 PHE A C 1
ATOM 531 O O . PHE A 1 68 ? 4.401 8.614 -10.182 1.00 96.81 68 PHE A O 1
ATOM 538 N N . ASN A 1 69 ? 5.834 9.738 -8.894 1.00 95.94 69 ASN A N 1
ATOM 539 C CA . ASN A 1 69 ? 5.810 10.931 -9.740 1.00 95.94 69 ASN A CA 1
ATOM 540 C C . ASN A 1 69 ? 6.374 10.651 -11.136 1.00 95.94 69 ASN A C 1
ATOM 542 O O . ASN A 1 69 ? 5.833 11.135 -12.131 1.00 95.94 69 ASN A O 1
ATOM 546 N N . ARG A 1 70 ? 7.425 9.829 -11.228 1.00 95.19 70 ARG A N 1
ATOM 547 C CA . ARG A 1 70 ? 7.953 9.378 -12.516 1.00 95.19 70 ARG A CA 1
ATOM 548 C C . ARG A 1 70 ? 6.936 8.550 -13.304 1.00 95.19 70 ARG A C 1
ATOM 550 O O . ARG A 1 70 ? 6.839 8.759 -14.506 1.00 95.19 70 ARG A O 1
ATOM 557 N N . LEU A 1 71 ? 6.190 7.646 -12.664 1.00 95.12 71 LEU A N 1
ATOM 558 C CA . LEU A 1 71 ? 5.104 6.891 -13.308 1.00 95.12 71 LEU A CA 1
ATOM 559 C C . LEU A 1 71 ? 4.137 7.851 -14.019 1.00 95.12 71 LEU A C 1
ATOM 561 O O . LEU A 1 71 ? 3.864 7.668 -15.205 1.00 95.12 71 LEU A O 1
ATOM 565 N N . LYS A 1 72 ? 3.706 8.924 -13.339 1.00 94.00 72 LYS A N 1
ATOM 566 C CA . LYS A 1 72 ? 2.822 9.945 -13.931 1.00 94.00 72 LYS A CA 1
ATOM 567 C C . LYS A 1 72 ? 3.496 10.700 -15.085 1.00 94.00 72 LYS A C 1
ATOM 569 O O . LYS A 1 72 ? 2.883 10.923 -16.123 1.00 94.00 72 LYS A O 1
ATOM 574 N N . GLN A 1 73 ? 4.768 11.078 -14.926 1.00 95.50 73 GLN A N 1
ATOM 575 C CA . GLN A 1 73 ? 5.548 11.770 -15.969 1.00 95.50 73 GLN A CA 1
ATOM 576 C C . GLN A 1 73 ? 5.767 10.913 -17.220 1.00 95.50 73 GLN A C 1
ATOM 578 O O . GLN A 1 73 ? 5.797 11.442 -18.328 1.00 95.50 73 GLN A O 1
ATOM 583 N N . ASP A 1 74 ? 5.904 9.600 -17.040 1.00 92.88 74 ASP A N 1
ATOM 584 C CA . ASP A 1 74 ? 6.019 8.627 -18.124 1.00 92.88 74 ASP A CA 1
ATOM 585 C C . ASP A 1 74 ? 4.645 8.345 -18.792 1.00 92.88 74 ASP A C 1
ATOM 587 O O . ASP A 1 74 ? 4.577 7.555 -19.732 1.00 92.88 74 ASP A O 1
ATOM 591 N N . GLY A 1 75 ? 3.573 9.032 -18.367 1.00 93.50 75 GLY A N 1
ATOM 592 C CA . GLY A 1 75 ? 2.257 9.052 -19.017 1.00 93.50 75 GLY A CA 1
ATOM 593 C C . GLY A 1 75 ? 1.258 8.023 -18.493 1.00 93.50 75 GLY A C 1
ATOM 594 O O . GLY A 1 75 ? 0.208 7.841 -19.105 1.00 93.50 75 GLY A O 1
ATOM 595 N N . PHE A 1 76 ? 1.569 7.341 -17.390 1.00 95.00 76 PHE A N 1
ATOM 596 C CA . PHE A 1 76 ? 0.667 6.364 -16.790 1.00 95.00 76 PHE A CA 1
ATOM 597 C C . PHE A 1 76 ? -0.298 7.022 -15.804 1.00 95.00 76 PHE A C 1
ATOM 599 O O . PHE A 1 76 ? 0.089 7.878 -15.006 1.00 95.00 76 PHE A O 1
ATOM 606 N N . GLU A 1 77 ? -1.545 6.562 -15.817 1.00 94.00 77 GLU A N 1
ATOM 607 C CA . GLU A 1 77 ? -2.552 6.930 -14.825 1.00 94.00 77 GLU A CA 1
ATOM 608 C C . GLU A 1 77 ? -2.509 5.923 -13.664 1.00 94.00 77 GLU A C 1
ATOM 610 O O . GLU A 1 77 ? -2.683 4.720 -13.890 1.00 94.00 77 GLU A O 1
ATOM 615 N N . PRO A 1 78 ? -2.244 6.367 -12.420 1.00 94.12 78 PRO A N 1
ATOM 616 C CA . PRO A 1 78 ? -2.326 5.494 -11.257 1.00 94.12 78 PRO A CA 1
ATOM 617 C C . PRO A 1 78 ? -3.724 4.890 -11.116 1.00 94.12 78 PRO A C 1
ATOM 619 O O . PRO A 1 78 ? -4.721 5.607 -11.085 1.00 94.12 78 PRO A O 1
ATOM 622 N N . ASN A 1 79 ? -3.787 3.569 -10.981 1.00 95.19 79 ASN A N 1
ATOM 623 C CA . ASN A 1 79 ? -5.020 2.848 -10.681 1.00 95.19 79 ASN A CA 1
ATOM 624 C C . ASN A 1 79 ? -5.123 2.512 -9.182 1.00 95.19 79 ASN A C 1
ATOM 626 O O . ASN A 1 79 ? -4.212 2.793 -8.399 1.00 95.19 79 ASN A O 1
ATOM 630 N N . VAL A 1 80 ? -6.220 1.851 -8.797 1.00 96.31 80 VAL A N 1
ATOM 631 C CA . VAL A 1 80 ? -6.480 1.427 -7.409 1.00 96.31 80 VAL A CA 1
ATOM 632 C C . VAL A 1 80 ? -5.325 0.616 -6.813 1.00 96.31 80 VAL A C 1
ATOM 634 O O . VAL A 1 80 ? -4.947 0.846 -5.670 1.00 96.31 80 VAL A O 1
ATOM 637 N N . VAL A 1 81 ? -4.694 -0.259 -7.602 1.00 95.44 81 VAL A N 1
ATOM 638 C CA . VAL A 1 81 ? -3.560 -1.081 -7.150 1.00 95.44 81 VAL A CA 1
ATOM 639 C C . VAL A 1 81 ? -2.340 -0.205 -6.859 1.00 95.44 81 VAL A C 1
ATOM 641 O O . VAL A 1 81 ? -1.721 -0.320 -5.805 1.00 95.44 81 VAL A O 1
ATOM 644 N N . THR A 1 82 ? -2.015 0.724 -7.757 1.00 95.44 82 THR A N 1
ATOM 645 C CA . THR A 1 82 ? -0.848 1.609 -7.615 1.00 95.44 82 THR A CA 1
ATOM 646 C C . THR A 1 82 ? -0.997 2.554 -6.421 1.00 95.44 82 THR A C 1
ATOM 648 O O . THR A 1 82 ? -0.056 2.718 -5.643 1.00 95.44 82 THR A O 1
ATOM 651 N N . CYS A 1 83 ? -2.180 3.148 -6.244 1.00 96.88 83 CYS A N 1
ATOM 652 C CA . CYS A 1 83 ? -2.481 3.981 -5.079 1.00 96.88 83 CYS A CA 1
ATOM 653 C C . CYS A 1 83 ? -2.484 3.152 -3.786 1.00 96.88 83 CYS A C 1
ATOM 655 O O . CYS A 1 83 ? -1.888 3.564 -2.790 1.00 96.88 83 CYS A O 1
ATOM 657 N N . GLY A 1 84 ? -3.080 1.956 -3.818 1.00 96.88 84 GLY A N 1
ATOM 658 C CA . GLY A 1 84 ? -3.119 1.032 -2.686 1.00 96.88 84 GLY A CA 1
ATOM 659 C C . GLY A 1 84 ? -1.730 0.622 -2.197 1.00 96.88 84 GLY A C 1
ATOM 660 O O . GLY A 1 84 ? -1.504 0.569 -0.990 1.00 96.88 84 GLY A O 1
ATOM 661 N N . VAL A 1 85 ? -0.769 0.428 -3.106 1.00 96.38 85 VAL A N 1
ATOM 662 C CA . VAL A 1 85 ? 0.631 0.142 -2.753 1.00 96.38 85 VAL A CA 1
ATOM 663 C C . VAL A 1 85 ? 1.239 1.279 -1.921 1.00 96.38 85 VAL A C 1
ATOM 665 O O . VAL A 1 85 ? 1.805 1.007 -0.864 1.00 96.38 85 VAL A O 1
ATOM 668 N N . LEU A 1 86 ? 1.064 2.548 -2.313 1.00 96.88 86 LEU A N 1
ATOM 669 C CA . LEU A 1 86 ? 1.549 3.690 -1.520 1.00 96.88 86 LEU A CA 1
ATOM 670 C C . LEU A 1 86 ? 0.851 3.815 -0.161 1.00 96.88 86 LEU A C 1
ATOM 672 O O . LEU A 1 86 ? 1.525 4.055 0.843 1.00 96.88 86 LEU A O 1
ATOM 676 N N . ILE A 1 87 ? -0.471 3.625 -0.119 1.00 97.88 87 ILE A N 1
ATOM 677 C CA . ILE A 1 87 ? -1.254 3.640 1.127 1.00 97.88 87 ILE A CA 1
ATOM 678 C C . ILE A 1 87 ? -0.734 2.554 2.080 1.00 97.88 87 ILE A C 1
ATOM 680 O O . ILE A 1 87 ? -0.425 2.853 3.234 1.00 97.88 87 ILE A O 1
ATOM 684 N N . LYS A 1 88 ? -0.527 1.324 1.585 1.00 96.06 88 LYS A N 1
ATOM 685 C CA . LYS A 1 88 ? 0.076 0.216 2.347 1.00 96.06 88 LYS A CA 1
ATOM 686 C C . LYS A 1 88 ? 1.476 0.564 2.845 1.00 96.06 88 LYS A C 1
ATOM 688 O O . LYS A 1 88 ? 1.804 0.266 3.991 1.00 96.06 88 LYS A O 1
ATOM 693 N N . GLY A 1 89 ? 2.293 1.226 2.026 1.00 96.94 89 GLY A N 1
ATOM 694 C CA . GLY A 1 89 ? 3.624 1.673 2.438 1.00 96.94 89 GLY A CA 1
ATOM 695 C C . GLY A 1 89 ? 3.593 2.658 3.604 1.00 96.94 89 GLY A C 1
ATOM 696 O O . GLY A 1 89 ? 4.303 2.461 4.591 1.00 96.94 89 GLY A O 1
ATOM 697 N N . TYR A 1 90 ? 2.728 3.673 3.541 1.00 98.06 90 TYR A N 1
ATOM 698 C CA . TYR A 1 90 ? 2.567 4.630 4.639 1.00 98.06 90 TYR A CA 1
ATOM 699 C C . TYR A 1 90 ? 1.954 4.007 5.895 1.00 98.06 90 TYR A C 1
ATOM 701 O O . TYR A 1 90 ? 2.422 4.292 7.000 1.00 98.06 90 TYR A O 1
ATOM 709 N N . ALA A 1 91 ? 0.997 3.092 5.736 1.00 96.50 91 ALA A N 1
ATOM 710 C CA . ALA A 1 91 ? 0.466 2.289 6.832 1.00 96.50 91 ALA A CA 1
ATOM 711 C C . ALA A 1 91 ? 1.562 1.437 7.502 1.00 96.50 91 ALA A C 1
ATOM 713 O O . ALA A 1 91 ? 1.609 1.339 8.730 1.00 96.50 91 ALA A O 1
ATOM 714 N N . LYS A 1 92 ? 2.476 0.833 6.728 1.00 94.12 92 LYS A N 1
ATOM 715 C CA . LYS A 1 92 ? 3.569 -0.007 7.252 1.00 94.12 92 LYS A CA 1
ATOM 716 C C . LYS A 1 92 ? 4.523 0.786 8.146 1.00 94.12 92 LYS A C 1
ATOM 718 O O . LYS A 1 92 ? 4.874 0.308 9.219 1.00 94.12 92 LYS A O 1
ATOM 723 N N . ILE A 1 93 ? 4.878 2.011 7.754 1.00 95.19 93 ILE A N 1
ATOM 724 C CA . ILE A 1 93 ? 5.742 2.900 8.555 1.00 95.19 93 ILE A CA 1
ATOM 725 C C . ILE A 1 93 ? 4.981 3.733 9.603 1.00 95.19 93 ILE A C 1
ATOM 727 O O . ILE A 1 93 ? 5.540 4.671 10.166 1.00 95.19 93 ILE A O 1
ATOM 731 N N . ASN A 1 94 ? 3.706 3.412 9.843 1.00 94.62 94 ASN A N 1
ATOM 732 C CA . ASN A 1 94 ? 2.813 4.095 10.778 1.00 94.62 94 ASN A CA 1
ATOM 733 C C . ASN A 1 94 ? 2.680 5.617 10.557 1.00 94.62 94 ASN A C 1
ATOM 735 O O . ASN A 1 94 ? 2.510 6.388 11.500 1.00 94.62 94 ASN A O 1
ATOM 739 N N . ASN A 1 95 ? 2.763 6.069 9.304 1.00 96.31 95 ASN A N 1
ATOM 740 C CA . ASN A 1 95 ? 2.553 7.469 8.947 1.00 96.31 95 ASN A CA 1
ATOM 741 C C . ASN A 1 95 ? 1.107 7.671 8.473 1.00 96.31 95 ASN A C 1
ATOM 743 O O . ASN 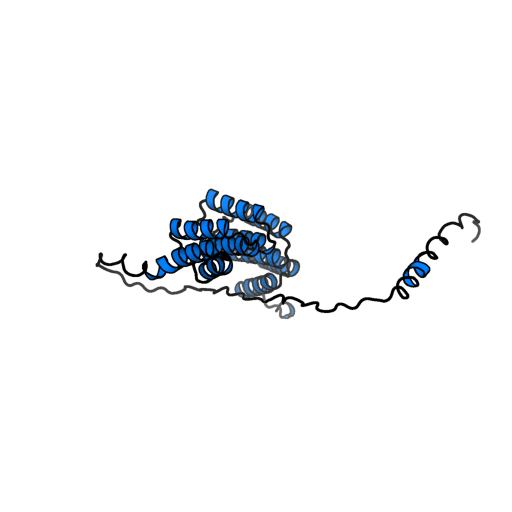A 1 95 ? 0.828 7.692 7.273 1.00 96.31 95 ASN A O 1
ATOM 747 N N . LEU A 1 96 ? 0.189 7.791 9.438 1.00 95.88 96 LEU A N 1
ATOM 748 C CA . LEU A 1 96 ? -1.248 7.920 9.172 1.00 95.88 96 LEU A CA 1
ATOM 749 C C . LEU A 1 96 ? -1.601 9.191 8.390 1.00 95.88 96 LEU A C 1
ATOM 751 O O . LEU A 1 96 ? -2.486 9.152 7.543 1.00 95.88 96 LEU A O 1
ATOM 755 N N . GLU A 1 97 ? -0.897 10.298 8.637 1.00 96.38 97 GLU A N 1
ATOM 756 C CA . GLU A 1 97 ? -1.133 11.576 7.952 1.00 96.38 97 GLU A CA 1
ATOM 757 C C . GLU A 1 97 ? -0.930 11.431 6.440 1.00 96.38 97 GLU A C 1
ATOM 759 O O . GLU A 1 97 ? -1.844 11.691 5.659 1.00 96.38 97 GLU A O 1
ATOM 764 N N . LYS A 1 98 ? 0.232 10.913 6.020 1.00 96.75 98 LYS A N 1
ATOM 765 C CA . LYS A 1 98 ? 0.506 10.682 4.596 1.00 96.75 98 LYS A CA 1
ATOM 766 C C . LYS A 1 98 ? -0.326 9.558 3.994 1.00 96.75 98 LYS A C 1
ATOM 768 O O . LYS A 1 98 ? -0.678 9.624 2.820 1.00 96.75 98 LYS A O 1
ATOM 773 N N . MET A 1 99 ? -0.639 8.523 4.772 1.00 97.56 99 MET A N 1
ATOM 774 C CA . MET A 1 99 ? -1.549 7.464 4.332 1.00 97.56 99 MET A CA 1
ATOM 775 C C . MET A 1 99 ? -2.905 8.059 3.928 1.00 97.56 99 MET A C 1
ATOM 777 O O . MET A 1 99 ? -3.409 7.757 2.845 1.00 97.56 99 MET A O 1
ATOM 781 N N . MET A 1 100 ? -3.453 8.939 4.769 1.00 97.31 100 MET A N 1
ATOM 782 C CA . MET A 1 100 ? -4.721 9.614 4.512 1.00 97.31 100 MET A CA 1
ATOM 783 C C . MET A 1 100 ? -4.630 10.622 3.367 1.00 97.31 100 MET A C 1
ATOM 785 O O . MET A 1 100 ? -5.511 10.623 2.511 1.00 97.31 100 MET A O 1
ATOM 789 N N . GLU A 1 101 ? -3.535 11.380 3.265 1.00 97.25 101 GLU A N 1
ATOM 790 C CA . GLU A 1 101 ? -3.270 12.257 2.115 1.00 97.25 101 GLU A CA 1
ATOM 791 C C . GLU A 1 101 ? -3.340 11.478 0.787 1.00 97.25 101 GLU A C 1
ATOM 793 O O . GLU A 1 101 ? -3.983 11.916 -0.167 1.00 97.25 101 GLU A O 1
ATOM 798 N N . LYS A 1 102 ? -2.736 10.281 0.726 1.00 96.44 102 LYS A N 1
ATOM 799 C CA . LYS A 1 102 ? -2.788 9.429 -0.475 1.00 96.44 102 LYS A CA 1
ATOM 800 C C . LYS A 1 102 ? -4.166 8.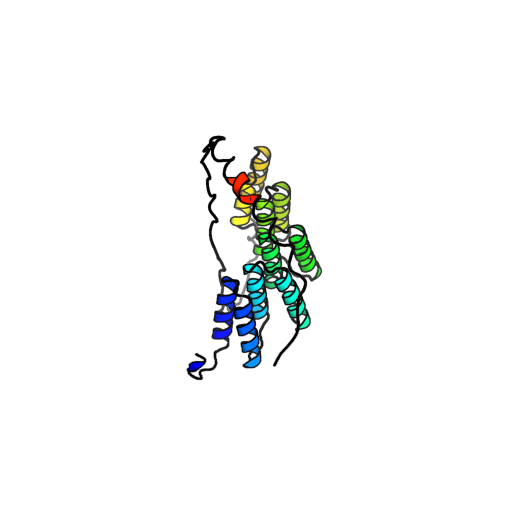841 -0.745 1.00 96.44 102 LYS A C 1
ATOM 802 O O . LYS A 1 102 ? -4.544 8.715 -1.911 1.00 96.44 102 LYS A O 1
ATOM 807 N N . TYR A 1 103 ? -4.916 8.494 0.296 1.00 97.06 103 TYR A N 1
ATOM 808 C CA . TYR A 1 103 ? -6.303 8.061 0.144 1.00 97.06 103 TYR A CA 1
ATOM 809 C C . TYR A 1 103 ? -7.183 9.182 -0.430 1.00 97.06 103 TYR A C 1
ATOM 811 O O . TYR A 1 103 ? -7.938 8.954 -1.375 1.00 97.06 103 TYR A O 1
ATOM 819 N N . GLU A 1 104 ? -7.048 10.406 0.076 1.00 96.44 104 GLU A N 1
ATOM 820 C CA . GLU A 1 104 ? -7.782 11.571 -0.426 1.00 96.44 104 GLU A CA 1
ATOM 821 C C . GLU A 1 104 ? -7.373 11.930 -1.862 1.00 96.44 104 GLU A C 1
ATOM 823 O O . GLU A 1 104 ? -8.243 12.148 -2.707 1.00 96.44 104 GLU A O 1
ATOM 828 N N . GLU A 1 105 ? -6.070 11.912 -2.180 1.00 94.88 105 GLU A N 1
ATOM 829 C CA . GLU A 1 105 ? -5.559 12.097 -3.549 1.00 94.88 105 GLU A CA 1
ATOM 830 C C . GLU A 1 105 ? -6.193 11.078 -4.512 1.00 94.88 105 GLU A C 1
ATOM 832 O O . GLU A 1 105 ? -6.618 11.430 -5.615 1.00 94.88 105 GLU A O 1
ATOM 837 N N . MET A 1 106 ? -6.294 9.814 -4.094 1.00 95.25 106 MET A N 1
ATOM 838 C CA . MET A 1 106 ? -6.916 8.750 -4.883 1.00 95.25 106 MET A CA 1
ATOM 839 C C . MET A 1 106 ? -8.397 9.046 -5.177 1.00 95.25 106 MET A C 1
ATOM 841 O O . MET A 1 106 ? -8.821 8.951 -6.332 1.00 95.25 106 MET A O 1
ATOM 845 N N . GLN A 1 107 ? -9.162 9.466 -4.167 1.00 94.19 107 GLN A N 1
ATOM 846 C CA . GLN A 1 107 ? -10.582 9.808 -4.312 1.00 94.19 107 GLN A CA 1
ATOM 847 C C . GLN A 1 107 ? -10.791 11.038 -5.207 1.00 94.19 107 GLN A C 1
ATOM 849 O O . GLN A 1 107 ? -11.664 11.031 -6.077 1.00 94.19 107 GLN A O 1
ATOM 854 N N . LEU A 1 108 ? -9.957 12.074 -5.057 1.00 94.75 108 LEU A N 1
ATOM 855 C CA . LEU A 1 108 ? -10.000 13.281 -5.894 1.00 94.75 108 LEU A CA 1
ATOM 856 C C . LEU A 1 108 ? -9.724 12.982 -7.372 1.00 94.75 108 LEU A C 1
ATOM 858 O O . LEU A 1 108 ? -10.295 13.629 -8.249 1.00 94.75 108 LEU A O 1
ATOM 862 N N . ASN A 1 109 ? -8.895 11.975 -7.649 1.00 91.69 109 ASN A N 1
ATOM 863 C CA . ASN A 1 109 ? -8.628 11.494 -9.004 1.00 91.69 109 ASN A CA 1
ATOM 864 C C . ASN A 1 109 ? -9.715 10.537 -9.535 1.00 91.69 109 ASN A C 1
ATOM 866 O O . ASN A 1 109 ? -9.571 9.993 -10.627 1.00 91.69 109 ASN A O 1
ATOM 870 N N . GLY A 1 110 ? -10.802 10.319 -8.786 1.00 93.06 110 GLY A N 1
ATOM 871 C CA . GLY A 1 110 ? -11.914 9.453 -9.184 1.00 93.06 110 GLY A CA 1
ATOM 872 C C . GLY A 1 110 ? -11.612 7.955 -9.096 1.00 93.06 110 GLY A C 1
ATOM 873 O O . GLY A 1 110 ? -12.382 7.143 -9.615 1.00 93.06 110 GLY A O 1
ATOM 874 N N . VAL A 1 111 ? -10.512 7.570 -8.444 1.00 94.88 111 VAL A N 1
ATOM 875 C CA . VAL A 1 111 ? -10.146 6.167 -8.238 1.00 94.88 111 VAL A CA 1
ATOM 876 C C . VAL A 1 111 ? -10.855 5.663 -6.983 1.00 94.88 111 VAL A C 1
ATOM 878 O O . VAL A 1 111 ? -10.595 6.120 -5.872 1.00 94.88 111 VAL A O 1
ATOM 881 N N . LYS A 1 112 ? -11.772 4.709 -7.157 1.00 93.00 112 LYS A N 1
ATOM 882 C CA . LYS A 1 112 ? -12.530 4.134 -6.042 1.00 93.00 112 LYS A CA 1
ATOM 883 C C . LYS A 1 112 ? -11.655 3.196 -5.217 1.00 93.00 112 LYS A C 1
ATOM 885 O O . LYS A 1 112 ? -10.989 2.321 -5.769 1.00 93.00 112 LYS A O 1
ATOM 890 N N . ALA A 1 113 ? -11.706 3.358 -3.900 1.00 94.31 113 ALA A N 1
ATOM 891 C CA . ALA A 1 113 ? -11.090 2.430 -2.964 1.00 94.31 113 ALA A CA 1
ATOM 892 C C . ALA A 1 113 ? -11.728 1.037 -3.067 1.00 94.31 113 ALA A C 1
ATOM 894 O O . ALA A 1 113 ? -12.943 0.913 -3.226 1.00 94.31 113 ALA A O 1
ATOM 895 N N . ASN A 1 114 ? -10.904 -0.003 -2.956 1.00 93.50 114 ASN A N 1
ATOM 896 C CA . ASN A 1 114 ? -11.356 -1.386 -2.847 1.00 93.50 114 ASN A CA 1
ATOM 897 C C . ASN A 1 114 ? -11.260 -1.877 -1.392 1.00 93.50 114 ASN A C 1
ATOM 899 O O . ASN A 1 114 ? -10.781 -1.168 -0.505 1.00 93.50 114 ASN A O 1
ATOM 903 N N . GLN A 1 115 ? -11.691 -3.117 -1.166 1.00 93.25 115 GLN A N 1
ATOM 904 C CA . GLN A 1 115 ? -11.659 -3.775 0.142 1.00 93.25 115 GLN A CA 1
ATOM 905 C C . GLN A 1 115 ? -10.269 -3.729 0.786 1.00 93.25 115 GLN A C 1
ATOM 907 O O . GLN A 1 115 ? -10.142 -3.296 1.926 1.00 93.25 115 GLN A O 1
ATOM 912 N N . THR A 1 116 ? -9.219 -4.061 0.030 1.00 92.50 116 THR A N 1
ATOM 913 C CA . THR A 1 116 ? -7.832 -4.069 0.517 1.00 92.50 116 THR A CA 1
ATOM 914 C C . THR A 1 116 ? -7.391 -2.716 1.075 1.00 92.50 116 THR A C 1
ATOM 916 O O . THR A 1 116 ? -6.734 -2.670 2.115 1.00 92.50 116 THR A O 1
ATOM 919 N N . ILE A 1 117 ? -7.744 -1.608 0.415 1.00 95.81 117 ILE A N 1
ATOM 920 C CA . ILE A 1 117 ? -7.374 -0.258 0.867 1.00 95.81 117 ILE A CA 1
ATOM 921 C C . ILE A 1 117 ? -8.059 0.075 2.189 1.00 95.81 117 ILE A C 1
ATOM 923 O O . ILE A 1 117 ? -7.394 0.531 3.117 1.00 95.81 117 ILE A O 1
ATOM 927 N N . PHE A 1 118 ? -9.359 -0.190 2.300 1.00 95.69 118 PHE A N 1
ATOM 928 C CA . PHE A 1 118 ? -10.079 0.065 3.541 1.00 95.69 118 PHE A CA 1
ATOM 929 C C . PHE A 1 118 ? -9.562 -0.798 4.695 1.00 95.69 118 PHE A C 1
ATOM 931 O O . PHE A 1 118 ? -9.267 -0.262 5.762 1.00 95.69 118 PHE A O 1
ATOM 938 N N . THR A 1 119 ? -9.356 -2.098 4.467 1.00 94.62 119 THR A N 1
ATOM 939 C CA . THR A 1 119 ? -8.771 -3.001 5.469 1.00 94.62 119 THR A CA 1
ATOM 940 C C . THR A 1 119 ? -7.370 -2.538 5.885 1.00 94.62 119 THR A C 1
ATOM 942 O O . THR A 1 119 ? -7.037 -2.587 7.065 1.00 94.62 119 THR A O 1
ATOM 945 N N . THR A 1 120 ? -6.563 -2.013 4.953 1.00 95.38 120 THR A N 1
ATOM 946 C CA . THR A 1 120 ? -5.233 -1.445 5.251 1.00 95.38 120 THR A CA 1
ATOM 947 C C . THR A 1 120 ? -5.322 -0.212 6.152 1.00 95.38 120 THR A C 1
ATOM 949 O O . THR A 1 120 ? -4.549 -0.086 7.102 1.00 95.38 120 THR A O 1
ATOM 952 N N . ILE A 1 121 ? -6.261 0.697 5.875 1.00 95.94 121 ILE A N 1
ATOM 953 C CA . ILE A 1 121 ? -6.485 1.890 6.701 1.00 95.94 121 ILE A CA 1
ATOM 954 C C . ILE A 1 121 ? -6.959 1.475 8.098 1.00 95.94 121 ILE A C 1
ATOM 956 O O . ILE A 1 121 ? -6.413 1.943 9.098 1.00 95.94 121 ILE A O 1
ATOM 960 N N . MET A 1 122 ? -7.918 0.550 8.174 1.00 94.69 122 MET A N 1
ATOM 961 C CA . MET A 1 122 ? -8.401 -0.003 9.440 1.00 94.69 122 MET A CA 1
ATOM 962 C C . MET A 1 122 ? -7.281 -0.646 10.260 1.00 94.69 122 MET A C 1
ATOM 964 O O . MET A 1 122 ? -7.174 -0.367 11.452 1.00 94.69 122 MET A O 1
ATOM 968 N N . ASP A 1 123 ? -6.434 -1.468 9.638 1.00 93.38 123 ASP A N 1
ATOM 969 C CA . ASP A 1 123 ? -5.291 -2.102 10.302 1.00 93.38 123 ASP A CA 1
ATOM 970 C C . ASP A 1 123 ? -4.320 -1.060 10.870 1.00 93.38 123 ASP A C 1
ATOM 972 O O . ASP A 1 123 ? -3.870 -1.173 12.011 1.00 93.38 123 ASP A O 1
ATOM 976 N N . ALA A 1 124 ? -4.042 0.001 10.107 1.00 95.25 124 ALA A N 1
ATOM 977 C CA . ALA A 1 124 ? -3.172 1.081 10.554 1.00 95.25 124 ALA A CA 1
ATOM 978 C C . ALA A 1 124 ? -3.731 1.796 11.797 1.00 95.25 124 ALA A C 1
ATOM 980 O O . ALA A 1 124 ? -2.996 2.018 12.760 1.00 95.25 124 ALA A O 1
ATOM 981 N N . TYR A 1 125 ? -5.029 2.114 11.829 1.00 93.50 125 TYR A N 1
ATOM 982 C CA . TYR A 1 125 ? -5.668 2.679 13.026 1.00 93.50 125 TYR A CA 1
ATOM 983 C C . TYR A 1 125 ? -5.726 1.676 14.185 1.00 93.50 125 TYR A C 1
ATOM 985 O O . TYR A 1 125 ? -5.498 2.051 15.339 1.00 93.50 125 TYR A O 1
ATOM 993 N N . GLY A 1 126 ? -5.932 0.392 13.887 1.00 90.62 126 GLY A N 1
ATOM 994 C CA . GLY A 1 126 ? -5.930 -0.668 14.887 1.00 90.62 126 GLY A CA 1
ATOM 995 C C . GLY A 1 126 ? -4.585 -0.832 15.587 1.00 90.62 126 GLY A C 1
ATOM 996 O O . GLY A 1 126 ? -4.524 -0.872 16.816 1.00 90.62 126 GLY A O 1
ATOM 997 N N . ARG A 1 127 ? -3.472 -0.788 14.849 1.00 89.38 127 ARG A N 1
ATOM 998 C CA . ARG A 1 127 ? -2.127 -0.800 15.453 1.00 89.38 127 ARG A CA 1
ATOM 999 C C . ARG A 1 127 ? -1.873 0.389 16.390 1.00 89.38 127 ARG A C 1
ATOM 1001 O O . ARG A 1 127 ? -1.066 0.276 17.309 1.00 89.38 127 ARG A O 1
ATOM 1008 N N . ASN A 1 128 ? -2.605 1.492 16.224 1.00 90.19 128 ASN A N 1
ATOM 1009 C CA . ASN A 1 128 ? -2.555 2.657 17.112 1.00 90.19 128 ASN A CA 1
ATOM 1010 C C . ASN A 1 128 ? -3.588 2.621 18.254 1.00 90.19 128 ASN A C 1
ATOM 1012 O O . ASN A 1 128 ? -3.701 3.593 18.997 1.00 90.19 128 ASN A O 1
ATOM 1016 N N . ASN A 1 129 ? -4.297 1.500 18.444 1.00 89.00 129 ASN A N 1
ATOM 1017 C CA . ASN A 1 129 ? -5.365 1.329 19.435 1.00 89.00 129 ASN A CA 1
ATOM 1018 C C . ASN A 1 129 ? -6.513 2.348 19.297 1.00 89.00 129 ASN A C 1
ATOM 1020 O O . ASN A 1 129 ? -7.167 2.679 20.287 1.00 89.00 129 ASN A O 1
ATOM 1024 N N . ASP A 1 130 ? -6.765 2.845 18.086 1.00 91.62 130 ASP A N 1
ATOM 1025 C CA . ASP A 1 130 ? -7.834 3.808 17.825 1.00 91.62 130 ASP A CA 1
ATOM 1026 C C . ASP A 1 130 ? -9.116 3.090 17.381 1.00 91.62 130 ASP A C 1
ATOM 1028 O O . ASP A 1 130 ? -9.402 2.934 16.190 1.00 91.62 130 ASP A O 1
ATOM 1032 N N . PHE A 1 131 ? -9.889 2.629 18.370 1.00 91.62 131 PHE A N 1
ATOM 1033 C CA . PHE A 1 131 ? -11.176 1.971 18.137 1.00 91.62 131 PHE A CA 1
ATOM 1034 C C . PHE A 1 131 ? -12.178 2.893 17.426 1.00 91.62 131 PHE A C 1
ATOM 1036 O O . PHE A 1 131 ? -12.873 2.458 16.510 1.00 91.62 131 PHE A O 1
ATOM 1043 N N . GLY A 1 132 ? -12.221 4.176 17.800 1.00 92.25 132 GLY A N 1
ATOM 1044 C CA . GLY A 1 132 ? -13.165 5.140 17.231 1.00 92.25 132 GLY A CA 1
ATOM 1045 C C . GLY A 1 132 ? -12.964 5.321 15.728 1.00 92.25 132 GLY A C 1
ATOM 1046 O O . GLY A 1 132 ? -13.921 5.222 14.957 1.00 92.25 132 GLY A O 1
ATOM 1047 N N . SER A 1 133 ? -11.716 5.508 15.294 1.00 93.19 133 SER A N 1
ATOM 1048 C CA . SER A 1 133 ? -11.393 5.581 13.866 1.00 93.19 133 SER A CA 1
ATOM 1049 C C . SER A 1 133 ? -11.650 4.252 13.155 1.00 93.19 133 SER A C 1
ATOM 1051 O O . SER A 1 133 ? -12.207 4.253 12.058 1.00 93.19 133 SER A O 1
ATOM 1053 N N . ALA A 1 134 ? -11.320 3.112 13.774 1.00 92.62 134 ALA A N 1
ATOM 1054 C CA . ALA A 1 134 ? -11.591 1.797 13.187 1.00 92.62 134 ALA A CA 1
ATOM 1055 C C . ALA A 1 134 ? -13.094 1.568 12.926 1.00 92.62 134 ALA A C 1
ATOM 1057 O O . ALA A 1 134 ? -13.459 1.094 11.850 1.00 92.62 134 ALA A O 1
ATOM 1058 N N . VAL A 1 135 ? -13.972 1.972 13.853 1.00 92.81 135 VAL A N 1
ATOM 1059 C CA . VAL A 1 135 ? -15.437 1.935 13.677 1.00 92.81 135 VAL A CA 1
ATOM 1060 C C . VAL A 1 135 ? -15.889 2.810 12.506 1.00 92.81 135 VAL A C 1
ATOM 1062 O O . VAL A 1 135 ? -16.746 2.393 11.723 1.00 92.81 135 VAL A O 1
ATOM 1065 N N . ILE A 1 136 ? -15.342 4.025 12.384 1.00 94.06 136 ILE A N 1
ATOM 1066 C CA . ILE A 1 136 ? -15.683 4.948 11.290 1.00 94.06 136 ILE A CA 1
ATOM 1067 C C . ILE A 1 136 ? -15.343 4.305 9.945 1.00 94.06 136 ILE A C 1
ATOM 1069 O O . ILE A 1 136 ? -16.200 4.241 9.067 1.00 94.06 136 ILE A O 1
ATOM 1073 N N . TRP A 1 137 ? -14.129 3.772 9.806 1.00 93.81 137 TRP A N 1
ATOM 1074 C CA . TRP A 1 137 ? -13.687 3.129 8.571 1.00 93.81 137 TRP A CA 1
ATOM 1075 C C . TRP A 1 137 ? -14.467 1.856 8.244 1.00 93.81 137 TRP A C 1
ATOM 1077 O O . TRP A 1 137 ? -14.773 1.622 7.078 1.00 93.81 137 TRP A O 1
ATOM 1087 N N . TYR A 1 138 ? -14.869 1.085 9.255 1.00 92.56 138 TYR A N 1
ATOM 1088 C CA . TYR A 1 138 ? -15.721 -0.088 9.064 1.00 92.56 138 TYR A CA 1
ATOM 1089 C C . TYR A 1 138 ? -17.097 0.279 8.486 1.00 92.56 138 TYR A C 1
ATOM 1091 O O . TYR A 1 138 ? -17.556 -0.347 7.534 1.00 92.56 138 TYR A O 1
ATOM 1099 N N . LYS A 1 139 ? -17.737 1.333 9.011 1.00 91.50 139 LYS A N 1
ATOM 1100 C CA . LYS A 1 139 ? -19.006 1.860 8.471 1.00 91.50 139 LYS A CA 1
ATOM 1101 C C . LYS A 1 139 ? -18.812 2.457 7.072 1.00 91.50 139 LYS A C 1
ATOM 1103 O O . LYS A 1 139 ? -19.676 2.328 6.208 1.00 91.50 139 LYS A O 1
ATOM 1108 N N . GLU A 1 140 ? -17.665 3.084 6.825 1.00 91.56 140 GLU A N 1
ATOM 1109 C CA . GLU A 1 140 ? -17.357 3.688 5.528 1.00 91.56 140 GLU A CA 1
ATOM 1110 C C . GLU A 1 140 ? -17.197 2.650 4.409 1.00 91.56 140 GLU A C 1
ATOM 1112 O O . GLU A 1 140 ? -17.631 2.903 3.281 1.00 91.56 140 GLU A O 1
ATOM 1117 N N . MET A 1 141 ? -16.656 1.465 4.722 1.00 91.69 141 MET A N 1
ATOM 1118 C CA . MET A 1 141 ? -16.634 0.316 3.808 1.00 91.69 141 MET A CA 1
ATOM 1119 C C . MET A 1 141 ? -18.047 -0.050 3.337 1.00 91.69 141 MET A C 1
ATOM 1121 O O . MET A 1 141 ? -18.298 -0.141 2.133 1.00 91.69 141 MET A O 1
ATOM 1125 N N . GLU A 1 142 ? -18.989 -0.183 4.276 1.00 87.62 142 GLU A N 1
ATOM 1126 C CA . GLU A 1 142 ? -20.386 -0.516 3.975 1.00 87.62 142 GLU A CA 1
ATOM 1127 C C . GLU A 1 142 ? -21.061 0.567 3.126 1.00 87.62 142 GLU A C 1
ATOM 1129 O O . GLU A 1 142 ? -21.732 0.253 2.139 1.00 87.62 142 GLU A O 1
ATOM 1134 N N . ASN A 1 143 ? -20.832 1.843 3.455 1.00 89.69 143 ASN A N 1
ATOM 1135 C CA . ASN A 1 143 ? -21.364 2.981 2.699 1.00 89.69 143 ASN A CA 1
ATOM 1136 C C . ASN A 1 143 ? -20.876 2.997 1.243 1.00 89.69 143 ASN A C 1
ATOM 1138 O O . ASN A 1 143 ? -21.609 3.412 0.344 1.00 89.69 143 ASN A O 1
ATOM 1142 N N . HIS A 1 144 ? -19.652 2.523 1.001 1.00 86.88 144 HIS A N 1
ATOM 1143 C CA . HIS A 1 144 ? -19.078 2.384 -0.337 1.00 86.88 144 HIS A CA 1
ATOM 1144 C C . HIS A 1 144 ? -19.524 1.106 -1.065 1.00 86.88 144 HIS A C 1
ATOM 1146 O O . HIS A 1 144 ? -19.108 0.875 -2.203 1.00 86.88 144 HIS A O 1
ATOM 1152 N N . GLY A 1 145 ? -20.378 0.286 -0.444 1.00 86.81 145 GLY A N 1
ATOM 1153 C CA . GLY A 1 145 ? -20.824 -0.994 -0.990 1.00 86.81 145 GLY A CA 1
ATOM 1154 C C . GLY A 1 145 ? -19.727 -2.060 -0.998 1.00 86.81 145 GLY A C 1
ATOM 1155 O O . GLY A 1 145 ? -19.820 -3.023 -1.757 1.00 86.81 145 GLY A O 1
ATOM 1156 N N . VAL A 1 146 ? -18.681 -1.885 -0.187 1.00 89.75 146 VAL A N 1
ATOM 1157 C CA . VAL A 1 146 ? -17.568 -2.824 -0.056 1.00 89.75 146 VAL A CA 1
ATOM 1158 C C . VAL A 1 146 ? -17.758 -3.601 1.249 1.00 89.75 146 VAL A C 1
ATOM 1160 O O . VAL A 1 146 ? -17.590 -3.029 2.323 1.00 89.75 146 VAL A O 1
ATOM 1163 N N . PRO A 1 147 ? -18.128 -4.891 1.208 1.00 87.25 147 PRO A N 1
ATOM 1164 C CA . PRO A 1 147 ? -18.381 -5.648 2.428 1.00 87.25 147 PRO A CA 1
ATOM 1165 C C . PRO A 1 147 ? -17.083 -5.821 3.238 1.00 87.25 147 PRO A C 1
ATOM 1167 O O . PRO A 1 147 ? -16.058 -6.199 2.665 1.00 87.25 147 PRO A O 1
ATOM 1170 N N . PRO A 1 148 ? -17.093 -5.589 4.561 1.00 88.31 148 PRO A N 1
ATOM 1171 C CA . PRO A 1 148 ? -15.927 -5.845 5.402 1.00 88.31 148 PRO A CA 1
ATOM 1172 C C . PRO A 1 148 ? -15.490 -7.313 5.389 1.00 88.31 148 PRO A C 1
ATOM 1174 O O . PRO A 1 148 ? -16.296 -8.226 5.602 1.00 88.31 148 PRO A O 1
ATOM 1177 N N . ASP A 1 149 ? -14.199 -7.541 5.130 1.00 88.00 149 ASP A N 1
ATOM 1178 C CA . ASP A 1 149 ? -13.595 -8.874 5.140 1.00 88.00 149 ASP A CA 1
ATOM 1179 C C . ASP A 1 149 ? -13.380 -9.401 6.573 1.00 88.00 149 ASP A C 1
ATOM 1181 O O . ASP A 1 149 ? -13.628 -8.740 7.587 1.00 88.00 149 ASP A O 1
ATOM 1185 N N . ARG A 1 150 ? -12.893 -10.644 6.669 1.00 89.06 150 ARG A N 1
ATOM 1186 C CA . ARG A 1 150 ? -12.538 -11.271 7.948 1.00 89.06 150 ARG A CA 1
ATOM 1187 C C . ARG A 1 150 ? -11.472 -10.473 8.710 1.00 89.06 150 ARG A C 1
ATOM 1189 O O . ARG A 1 150 ? -11.525 -10.444 9.939 1.00 89.06 150 ARG A O 1
ATOM 1196 N N . LYS A 1 151 ? -10.517 -9.845 8.012 1.00 89.62 151 LYS A N 1
ATOM 1197 C CA . LYS A 1 151 ? -9.427 -9.075 8.631 1.00 89.62 151 LYS A CA 1
ATOM 1198 C C . LYS A 1 151 ? -9.998 -7.818 9.306 1.00 89.62 151 LYS A C 1
ATOM 1200 O O . LYS A 1 151 ? -9.773 -7.634 10.498 1.00 89.62 151 LYS A O 1
ATOM 1205 N N . ALA A 1 152 ? -10.835 -7.043 8.618 1.00 90.12 152 ALA A N 1
ATOM 1206 C CA . ALA A 1 152 ? -11.532 -5.867 9.142 1.00 90.12 152 ALA A CA 1
ATOM 1207 C C . ALA A 1 152 ? -12.394 -6.189 10.376 1.00 90.12 152 ALA A C 1
ATOM 1209 O O . ALA A 1 152 ? -12.332 -5.478 11.380 1.00 90.12 152 ALA A O 1
ATOM 1210 N N . LYS A 1 153 ? -13.141 -7.303 10.344 1.00 90.62 153 LYS A N 1
ATOM 1211 C CA . LYS A 1 153 ? -13.925 -7.789 11.496 1.00 90.62 153 LYS A CA 1
ATOM 1212 C C . LYS A 1 153 ? -13.041 -8.112 12.701 1.00 90.62 153 LYS A C 1
ATOM 1214 O O . LYS A 1 153 ? -13.337 -7.685 13.814 1.00 90.62 153 LYS A O 1
ATOM 1219 N N . ASN A 1 154 ? -11.948 -8.844 12.481 1.00 91.31 154 ASN A N 1
ATOM 1220 C CA . ASN A 1 154 ? -11.008 -9.200 13.545 1.00 91.31 154 ASN A CA 1
ATOM 1221 C C . ASN A 1 154 ? -10.341 -7.966 14.160 1.00 91.31 154 ASN A C 1
ATOM 1223 O O . ASN A 1 154 ? -10.187 -7.923 15.377 1.00 91.31 154 ASN A O 1
ATOM 1227 N N . ILE A 1 155 ? -9.974 -6.973 13.341 1.00 91.00 155 ILE A N 1
ATOM 1228 C CA . ILE A 1 155 ? -9.417 -5.696 13.809 1.00 91.00 155 ILE A CA 1
ATOM 1229 C C . ILE A 1 155 ? -10.420 -4.997 14.731 1.00 91.00 155 ILE A C 1
ATOM 1231 O O . ILE A 1 155 ? -10.067 -4.594 15.833 1.00 91.00 155 ILE A O 1
ATOM 1235 N N . LEU A 1 156 ? -11.688 -4.897 14.325 1.00 90.69 156 LEU A N 1
ATOM 1236 C CA . LEU A 1 156 ? -12.704 -4.226 15.133 1.00 90.69 156 LEU A CA 1
ATOM 1237 C C . LEU A 1 156 ? -12.925 -4.922 16.487 1.00 90.69 156 LEU A C 1
ATOM 1239 O O . LEU A 1 156 ? -12.997 -4.264 17.524 1.00 90.69 156 LEU A O 1
ATOM 1243 N N . LEU A 1 157 ? -12.987 -6.255 16.481 1.00 90.69 157 LEU A N 1
ATOM 1244 C CA . LEU A 1 157 ? -13.187 -7.056 17.690 1.00 90.69 157 LEU A CA 1
ATOM 1245 C C . LEU A 1 157 ? -11.970 -7.039 18.624 1.00 90.69 157 LEU A C 1
ATOM 1247 O O . LEU A 1 157 ? -12.146 -7.035 19.840 1.00 90.69 157 LEU A O 1
ATOM 1251 N N . SER A 1 158 ? -10.746 -7.030 18.088 1.00 90.69 158 SER A N 1
ATOM 1252 C CA . SER A 1 158 ? -9.522 -7.046 18.903 1.00 90.69 158 SER A CA 1
ATOM 1253 C C . SER A 1 158 ? -9.242 -5.708 19.591 1.00 90.69 158 SER A C 1
ATOM 1255 O O . SER A 1 158 ? -8.620 -5.680 20.655 1.00 90.69 158 SER A O 1
ATOM 1257 N N . LEU A 1 159 ? -9.719 -4.602 19.015 1.00 90.19 159 LEU A N 1
ATOM 1258 C CA . LEU A 1 159 ? -9.562 -3.258 19.573 1.00 90.19 159 LEU A CA 1
ATOM 1259 C C . LEU A 1 159 ? -10.542 -2.944 20.700 1.00 90.19 159 LEU A C 1
ATOM 1261 O O . LEU A 1 159 ? -10.249 -2.083 21.529 1.00 90.19 159 LEU A O 1
ATOM 1265 N N . ALA A 1 160 ? -11.684 -3.625 20.733 1.00 89.75 160 ALA A N 1
ATOM 1266 C CA . ALA A 1 160 ? -12.738 -3.393 21.705 1.00 89.75 160 ALA A CA 1
ATOM 1267 C C . ALA A 1 160 ? -12.338 -3.896 23.106 1.00 89.75 160 ALA A C 1
ATOM 1269 O O . ALA A 1 160 ? -12.395 -5.094 23.410 1.00 89.75 160 ALA A O 1
ATOM 1270 N N . LYS A 1 161 ? -11.929 -2.977 23.989 1.00 89.12 161 LYS A N 1
ATOM 1271 C CA . LYS A 1 161 ? -11.410 -3.316 25.329 1.00 89.12 161 LYS A CA 1
ATOM 1272 C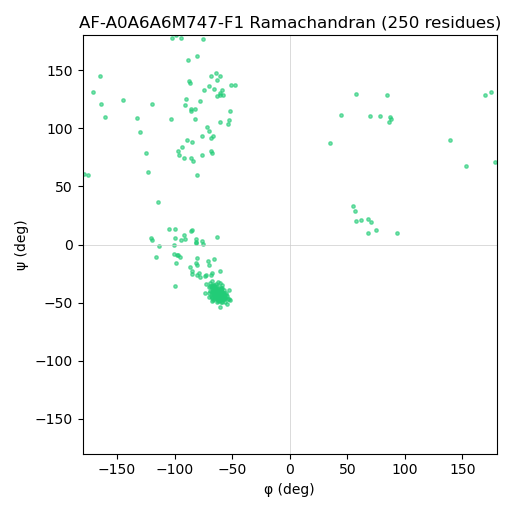 C . LYS A 1 161 ? -12.457 -3.150 26.419 1.00 89.12 161 LYS A C 1
ATOM 1274 O O . LYS A 1 161 ? -12.456 -3.907 27.391 1.00 89.12 161 LYS A O 1
ATOM 1279 N N . THR A 1 162 ? -13.320 -2.151 26.287 1.00 91.81 162 THR A N 1
ATOM 1280 C CA . THR A 1 162 ? -14.406 -1.896 27.239 1.00 91.81 162 THR A CA 1
ATOM 1281 C C . THR A 1 162 ? -15.663 -2.679 26.863 1.00 91.81 162 THR A C 1
ATOM 1283 O O . THR A 1 162 ? -15.829 -3.092 25.719 1.00 91.81 162 THR A O 1
ATOM 1286 N N . ALA A 1 163 ? -16.563 -2.892 27.829 1.00 88.56 163 ALA A N 1
ATOM 1287 C CA . ALA A 1 163 ? -17.823 -3.592 27.572 1.00 88.56 163 ALA A CA 1
ATOM 1288 C C . ALA A 1 163 ? -18.675 -2.870 26.511 1.00 88.56 163 ALA A C 1
ATOM 1290 O O . ALA A 1 163 ? -19.252 -3.529 25.651 1.00 88.56 163 ALA A O 1
ATOM 1291 N N . ASP A 1 164 ? -18.680 -1.534 26.535 1.00 89.56 164 ASP A N 1
ATOM 1292 C CA . ASP A 1 164 ? -19.426 -0.706 25.585 1.00 89.56 164 ASP A CA 1
ATOM 1293 C C . ASP A 1 164 ? -18.851 -0.831 24.161 1.00 89.56 164 ASP A C 1
ATOM 1295 O O . ASP A 1 164 ? -19.596 -1.050 23.207 1.00 89.56 164 ASP A O 1
ATOM 1299 N N . GLU A 1 165 ? -17.521 -0.777 24.007 1.00 91.25 165 GLU A N 1
ATOM 1300 C CA . GLU A 1 165 ? -16.854 -0.980 22.709 1.00 91.25 165 GLU A CA 1
ATOM 1301 C C . GLU A 1 165 ? -17.057 -2.406 22.182 1.00 91.25 165 GLU A C 1
ATOM 1303 O O . GLU A 1 165 ? -17.227 -2.609 20.981 1.00 91.25 165 GLU A O 1
ATOM 1308 N N . GLN A 1 166 ? -17.053 -3.410 23.067 1.00 89.56 166 GLN A N 1
ATOM 1309 C CA . GLN A 1 166 ? -17.299 -4.805 22.688 1.00 89.56 166 GLN A CA 1
ATOM 1310 C C . GLN A 1 166 ? -18.734 -5.008 22.226 1.00 89.56 166 GLN A C 1
ATOM 1312 O O . GLN A 1 166 ? -18.971 -5.735 21.261 1.00 89.56 166 GLN A O 1
ATOM 1317 N N . GLU A 1 167 ? -19.694 -4.380 22.899 1.00 89.50 167 GLU A N 1
ATOM 1318 C CA . GLU A 1 167 ? -21.083 -4.399 22.468 1.00 89.50 167 GLU A CA 1
ATOM 1319 C C . GLU A 1 167 ? -21.232 -3.739 21.090 1.00 89.50 167 GLU A C 1
ATOM 1321 O O . GLU A 1 167 ? -21.815 -4.353 20.194 1.00 89.50 167 GLU A O 1
ATOM 1326 N N . GLU A 1 168 ? -20.640 -2.559 20.874 1.00 91.75 168 GLU A N 1
ATOM 1327 C CA . GLU A 1 168 ? -20.673 -1.889 19.567 1.00 91.75 168 GLU A CA 1
ATOM 1328 C C . GLU A 1 168 ? -20.014 -2.740 18.467 1.00 91.75 168 GLU A C 1
ATOM 1330 O O . GLU A 1 168 ? -20.614 -2.958 17.411 1.00 91.75 168 GLU A O 1
ATOM 1335 N N . ALA A 1 169 ? -18.817 -3.279 18.713 1.00 90.44 169 ALA A N 1
ATOM 1336 C CA . ALA A 1 169 ? -18.106 -4.121 17.752 1.00 90.44 169 ALA A CA 1
ATOM 1337 C C . ALA A 1 169 ? -18.913 -5.378 17.390 1.00 90.44 169 ALA A C 1
ATOM 1339 O O . ALA A 1 169 ? -19.051 -5.713 16.212 1.00 90.44 169 ALA A O 1
ATOM 1340 N N . ASN A 1 170 ? -19.509 -6.047 18.382 1.00 89.12 170 ASN A N 1
ATOM 1341 C CA . ASN A 1 170 ? -20.342 -7.228 18.155 1.00 89.12 170 ASN A CA 1
ATOM 1342 C C . ASN A 1 170 ? -21.631 -6.900 17.393 1.00 89.12 170 ASN A C 1
ATOM 1344 O O . ASN A 1 170 ? -22.057 -7.701 16.563 1.00 89.12 170 ASN A O 1
ATOM 1348 N N . GLN A 1 171 ? -22.247 -5.739 17.632 1.00 89.19 171 GLN A N 1
ATOM 1349 C CA . GLN A 1 171 ? -23.415 -5.300 16.862 1.00 89.19 171 GLN A CA 1
ATOM 1350 C C . GLN A 1 171 ? -23.052 -5.043 15.391 1.00 89.19 171 GLN A C 1
ATOM 1352 O O . GLN A 1 171 ? -23.766 -5.494 14.493 1.00 89.19 171 GLN A O 1
ATOM 1357 N N . LEU A 1 172 ? -21.928 -4.367 15.134 1.0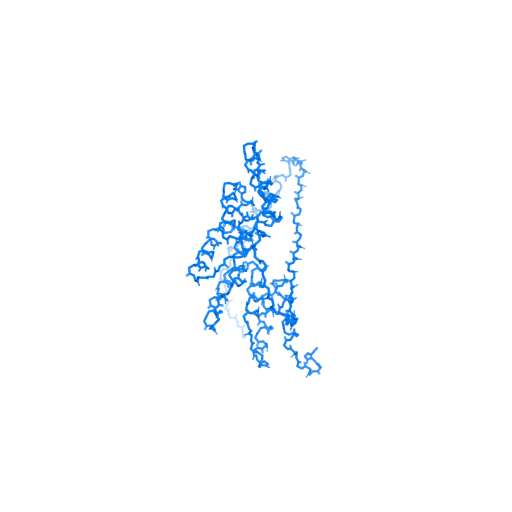0 87.94 172 LEU A N 1
ATOM 1358 C CA . LEU A 1 172 ? -21.457 -4.068 13.777 1.00 87.94 172 LEU A CA 1
ATOM 1359 C C . LEU A 1 172 ? -21.066 -5.331 13.002 1.00 87.94 172 LEU A C 1
ATOM 1361 O O . LEU A 1 172 ? -21.417 -5.473 11.832 1.00 87.94 172 LEU A O 1
ATOM 1365 N N . VAL A 1 173 ? -20.382 -6.278 13.648 1.00 87.12 173 VAL A N 1
ATOM 1366 C CA . VAL A 1 173 ? -20.013 -7.554 13.017 1.00 87.12 173 VAL A CA 1
ATOM 1367 C C . VAL A 1 173 ? -21.228 -8.480 12.872 1.00 87.12 173 VAL A C 1
ATOM 1369 O O . VAL A 1 173 ? -21.399 -9.106 11.826 1.00 87.12 173 VAL A O 1
ATOM 1372 N N . GLY A 1 174 ? -22.092 -8.553 13.888 1.00 73.00 174 GLY A N 1
ATOM 1373 C CA . GLY A 1 174 ? -23.238 -9.468 13.952 1.00 73.00 174 GLY A CA 1
ATOM 1374 C C . GLY A 1 174 ? -24.403 -9.106 13.028 1.00 73.00 174 GLY A C 1
ATOM 1375 O O . GLY A 1 174 ? -25.117 -9.996 12.565 1.00 73.00 174 GLY A O 1
ATOM 1376 N N . ASN A 1 175 ? -24.571 -7.829 12.672 1.00 62.28 175 ASN A N 1
ATOM 1377 C CA . ASN A 1 175 ? -25.561 -7.420 11.668 1.00 62.28 175 ASN A CA 1
ATOM 1378 C C . ASN A 1 175 ? -25.250 -7.956 10.253 1.00 62.28 175 ASN A C 1
ATOM 1380 O O . ASN A 1 175 ? -26.121 -7.919 9.382 1.00 62.28 175 ASN A O 1
ATOM 1384 N N . MET A 1 176 ? -24.048 -8.496 10.015 1.00 53.00 176 MET A N 1
ATOM 1385 C CA . MET A 1 176 ? -23.622 -8.949 8.687 1.00 53.00 176 MET A CA 1
ATOM 1386 C C . MET A 1 176 ? -24.054 -10.364 8.316 1.00 53.00 176 MET A C 1
ATOM 1388 O O . MET A 1 176 ? -24.234 -10.631 7.129 1.00 53.00 176 MET A O 1
ATOM 1392 N N . ASP A 1 177 ? -24.299 -11.251 9.283 1.00 52.25 177 ASP A N 1
ATOM 1393 C CA . ASP A 1 177 ? -24.783 -12.607 8.973 1.00 52.25 177 ASP A CA 1
ATOM 1394 C C . ASP A 1 177 ? -26.244 -12.592 8.480 1.00 52.25 177 ASP A C 1
ATOM 1396 O O . ASP A 1 177 ? -26.724 -13.550 7.876 1.00 52.25 177 ASP A O 1
ATOM 1400 N N . ASN A 1 178 ? -26.950 -11.471 8.676 1.00 45.41 178 ASN A N 1
ATOM 1401 C CA . ASN A 1 178 ? -28.349 -11.295 8.291 1.00 45.41 178 ASN A CA 1
ATOM 1402 C C . ASN A 1 178 ? -28.544 -10.499 6.979 1.00 45.41 178 ASN A C 1
ATOM 1404 O O . ASN A 1 178 ? -29.677 -10.327 6.529 1.00 45.41 178 ASN A O 1
ATOM 1408 N N . CYS A 1 179 ? -27.463 -10.042 6.330 1.00 44.41 179 CYS A N 1
ATOM 1409 C CA . CYS A 1 179 ? -27.515 -9.286 5.066 1.00 44.41 179 CYS A CA 1
ATOM 1410 C C . CYS A 1 179 ? -27.228 -10.154 3.816 1.00 44.41 179 CYS A C 1
ATOM 1412 O O . CYS A 1 179 ? -27.006 -9.639 2.728 1.00 44.41 179 CYS A O 1
ATOM 1414 N N . GLY A 1 180 ? -27.245 -11.487 3.945 1.00 44.53 180 GLY A N 1
ATOM 1415 C CA . GLY A 1 180 ? -27.046 -12.417 2.821 1.00 44.53 180 GLY A CA 1
ATOM 1416 C C . GLY A 1 180 ? -28.328 -12.950 2.164 1.00 44.53 180 GLY A C 1
ATOM 1417 O O . GLY A 1 180 ? -28.247 -13.596 1.125 1.00 44.53 180 GLY A O 1
ATOM 1418 N N . ILE A 1 181 ? -29.516 -12.729 2.751 1.00 50.12 181 ILE A N 1
ATOM 1419 C CA . ILE A 1 181 ? -30.738 -13.472 2.356 1.00 50.12 181 ILE A CA 1
ATOM 1420 C C . ILE A 1 181 ? -31.853 -12.595 1.748 1.00 50.12 181 ILE A C 1
ATOM 1422 O O . ILE A 1 181 ? -32.784 -13.133 1.152 1.00 50.12 181 ILE A O 1
ATOM 1426 N N . VAL A 1 182 ? -31.790 -11.256 1.801 1.00 41.91 182 VAL A N 1
ATOM 1427 C CA . VAL A 1 182 ? -32.979 -10.421 1.476 1.00 41.91 182 VAL A CA 1
ATOM 1428 C C . VAL A 1 182 ? -32.856 -9.552 0.213 1.00 41.91 182 VAL A C 1
ATOM 1430 O O . VAL A 1 182 ? -33.831 -8.926 -0.189 1.00 41.91 182 VAL A O 1
ATOM 1433 N N . GLN A 1 183 ? -31.732 -9.559 -0.504 1.00 48.25 183 GLN A N 1
ATOM 1434 C CA . GLN A 1 183 ? -31.610 -8.807 -1.763 1.00 48.25 183 GLN A CA 1
ATOM 1435 C C . GLN A 1 183 ? -31.220 -9.695 -2.944 1.00 48.25 183 GLN A C 1
ATOM 1437 O O . GLN A 1 183 ? -30.162 -9.501 -3.521 1.00 48.25 183 GLN A O 1
ATOM 1442 N N . SER A 1 184 ? -32.062 -10.674 -3.303 1.00 42.62 184 SER A N 1
ATOM 1443 C CA . SER A 1 184 ? -32.149 -11.251 -4.666 1.00 42.62 184 SER A CA 1
ATOM 1444 C C . SER A 1 184 ? -33.289 -12.275 -4.781 1.00 42.62 184 SER A C 1
ATOM 1446 O O . SER A 1 184 ? -33.083 -13.439 -5.111 1.00 42.62 184 SER A O 1
ATOM 1448 N N . ILE A 1 185 ? -34.531 -11.851 -4.535 1.00 49.72 185 ILE A N 1
ATOM 1449 C CA . ILE A 1 185 ? -35.697 -12.497 -5.155 1.00 49.72 185 ILE A CA 1
ATOM 1450 C C . ILE A 1 185 ? -36.388 -11.412 -5.981 1.00 49.72 185 ILE A C 1
ATOM 1452 O O . ILE A 1 185 ? -36.804 -10.395 -5.433 1.00 49.72 185 ILE A O 1
ATOM 1456 N N . ASN A 1 186 ? -36.503 -11.665 -7.288 1.00 41.62 186 ASN A N 1
ATOM 1457 C CA . ASN A 1 186 ? -36.818 -10.757 -8.406 1.00 41.62 186 ASN A CA 1
ATOM 1458 C C . ASN A 1 186 ? -35.562 -10.058 -8.948 1.00 41.62 186 ASN A C 1
ATOM 1460 O O . ASN A 1 186 ? -35.032 -9.155 -8.322 1.00 41.62 186 ASN A O 1
ATOM 1464 N N . VAL A 1 187 ? -35.027 -10.424 -10.113 1.00 39.62 187 VAL A N 1
ATOM 1465 C CA . VAL A 1 187 ? -35.739 -10.599 -11.385 1.00 39.62 187 VAL A CA 1
ATOM 1466 C C . VAL A 1 187 ? -35.130 -11.754 -12.185 1.00 39.62 187 VAL A C 1
ATOM 1468 O O . VAL A 1 187 ? -33.954 -11.739 -12.527 1.00 39.62 187 VAL A O 1
ATOM 1471 N N . ALA A 1 188 ? -35.955 -12.735 -12.552 1.00 38.75 188 ALA A N 1
ATOM 1472 C CA . ALA A 1 188 ? -35.623 -13.660 -13.626 1.00 38.75 188 ALA A CA 1
ATOM 1473 C C . ALA A 1 188 ? -35.867 -12.973 -14.979 1.00 38.75 188 ALA A C 1
ATOM 1475 O O . ALA A 1 188 ? -36.990 -12.558 -15.258 1.00 38.75 188 ALA A O 1
ATOM 1476 N N . SER A 1 189 ? -34.854 -12.892 -15.845 1.00 35.50 189 SER A N 1
ATOM 1477 C CA . SER A 1 189 ? -34.860 -13.602 -17.134 1.00 35.50 189 SER A CA 1
ATOM 1478 C C . SER A 1 189 ? -33.716 -13.168 -18.069 1.00 35.50 189 SER A C 1
ATOM 1480 O O . SER A 1 189 ? -33.606 -12.005 -18.433 1.00 35.50 189 SER A O 1
ATOM 1482 N N . ARG A 1 190 ? -33.006 -14.198 -18.554 1.00 34.62 190 ARG A N 1
ATOM 1483 C CA . ARG A 1 190 ? -32.525 -14.412 -19.933 1.00 34.62 190 ARG A CA 1
ATOM 1484 C C . ARG A 1 190 ? -31.177 -13.828 -20.407 1.00 34.62 190 ARG A C 1
ATOM 1486 O O . ARG A 1 190 ? -31.104 -12.681 -20.815 1.00 34.62 190 ARG A O 1
ATOM 1493 N N . ILE A 1 191 ? -30.260 -14.792 -20.602 1.00 42.56 191 ILE A N 1
ATOM 1494 C CA . ILE A 1 191 ? -29.447 -15.061 -21.811 1.00 42.56 191 ILE A CA 1
ATOM 1495 C C . ILE A 1 191 ? -28.237 -14.132 -22.022 1.00 42.56 191 ILE A C 1
ATOM 1497 O O . ILE A 1 191 ? -28.402 -12.998 -22.450 1.00 42.56 191 ILE A O 1
ATOM 1501 N N . ASN A 1 192 ? -27.012 -14.647 -21.873 1.00 38.03 192 ASN A N 1
ATOM 1502 C CA . ASN A 1 192 ? -26.316 -15.371 -22.947 1.00 38.03 192 ASN A CA 1
ATOM 1503 C C . ASN A 1 192 ? -25.036 -16.018 -22.401 1.00 38.03 192 ASN A C 1
ATOM 1505 O O . ASN A 1 192 ? -24.247 -15.351 -21.738 1.00 38.03 192 ASN A O 1
ATOM 1509 N N . ASP A 1 193 ? -24.858 -17.296 -22.716 1.00 44.97 193 ASP A N 1
ATOM 1510 C CA . ASP A 1 193 ? -23.578 -17.985 -22.629 1.00 44.97 193 ASP A CA 1
ATOM 1511 C C . ASP A 1 193 ? -22.582 -17.288 -23.566 1.00 44.97 193 ASP A C 1
ATOM 1513 O O . ASP A 1 193 ? -22.915 -17.020 -24.723 1.00 44.97 193 ASP A O 1
ATOM 1517 N N . ASN A 1 194 ? -21.396 -16.976 -23.056 1.00 43.38 194 ASN A N 1
ATOM 1518 C CA . ASN A 1 194 ? -20.146 -16.974 -23.805 1.00 43.38 194 ASN A CA 1
ATOM 1519 C C . ASN A 1 194 ? -19.012 -17.042 -22.785 1.00 43.38 194 ASN A C 1
ATOM 1521 O O . ASN A 1 194 ? -18.778 -16.094 -22.035 1.00 43.38 194 ASN A O 1
ATOM 1525 N N . ASP A 1 195 ? -18.376 -18.205 -22.783 1.00 46.47 195 ASP A N 1
ATOM 1526 C CA . ASP A 1 195 ? -17.048 -18.450 -22.250 1.00 46.47 195 ASP A CA 1
ATOM 1527 C C . ASP A 1 195 ? -16.059 -17.415 -22.811 1.00 46.47 195 ASP A C 1
ATOM 1529 O O . ASP A 1 195 ? -16.106 -17.106 -24.003 1.00 46.47 195 ASP A O 1
ATOM 1533 N N . ASP A 1 196 ? -15.186 -16.890 -21.956 1.00 43.56 196 ASP A N 1
ATOM 1534 C CA . ASP A 1 196 ? -13.755 -16.783 -22.243 1.00 43.56 196 ASP A CA 1
ATOM 1535 C C . ASP A 1 196 ? -13.015 -16.524 -20.922 1.00 43.56 196 ASP A C 1
ATOM 1537 O O . ASP A 1 196 ? -13.304 -15.578 -20.185 1.00 43.56 196 ASP A O 1
ATOM 1541 N N . ASP A 1 197 ? -12.112 -17.457 -20.642 1.00 46.12 197 ASP A N 1
ATOM 1542 C CA . ASP A 1 197 ? -11.225 -17.568 -19.494 1.00 46.12 197 ASP A CA 1
ATOM 1543 C C . ASP A 1 197 ? -10.211 -16.411 -19.406 1.00 46.12 197 ASP A C 1
ATOM 1545 O O . ASP A 1 197 ? -9.751 -15.901 -20.429 1.00 46.12 197 ASP A O 1
ATOM 1549 N N . ASP A 1 198 ? -9.860 -16.036 -18.170 1.00 42.50 198 ASP A N 1
ATOM 1550 C CA . ASP A 1 198 ? -8.493 -15.810 -17.650 1.00 42.50 198 ASP A CA 1
ATOM 1551 C C . ASP A 1 198 ? -8.530 -14.791 -16.486 1.00 42.50 198 ASP A C 1
ATOM 1553 O O . ASP A 1 198 ? -8.022 -13.672 -16.588 1.00 42.50 198 ASP A O 1
ATOM 1557 N N . ASP A 1 199 ? -9.133 -15.184 -15.357 1.00 40.81 199 ASP A N 1
ATOM 1558 C CA . ASP A 1 199 ? -8.907 -14.518 -14.069 1.00 40.81 199 ASP A CA 1
ATOM 1559 C C . ASP A 1 199 ? -7.649 -15.137 -13.431 1.00 40.81 199 ASP A C 1
ATOM 1561 O O . ASP A 1 199 ? -7.710 -16.119 -12.688 1.00 40.81 199 ASP A O 1
ATOM 1565 N N . ASP A 1 200 ? -6.483 -14.577 -13.769 1.00 38.62 200 ASP A N 1
ATOM 1566 C CA . ASP A 1 200 ? -5.256 -14.723 -12.976 1.00 38.62 200 ASP A CA 1
ATOM 1567 C C . ASP A 1 200 ? -5.466 -13.972 -11.641 1.00 38.62 200 ASP A C 1
ATOM 1569 O O . ASP A 1 200 ? -5.014 -12.838 -11.448 1.00 38.62 200 ASP A O 1
ATOM 1573 N N . ASP A 1 201 ? -6.197 -14.606 -10.721 1.00 40.53 201 ASP A N 1
ATOM 1574 C CA . ASP A 1 201 ? -6.235 -14.258 -9.301 1.00 40.53 201 ASP A CA 1
ATOM 1575 C C . ASP A 1 201 ? -4.863 -14.588 -8.685 1.00 40.53 201 ASP A C 1
ATOM 1577 O O . ASP A 1 201 ? -4.655 -15.630 -8.058 1.00 40.53 201 ASP A O 1
ATOM 1581 N N . ASP A 1 202 ? -3.888 -13.697 -8.885 1.00 38.34 202 ASP A N 1
ATOM 1582 C CA . ASP A 1 202 ? -2.690 -13.672 -8.049 1.00 38.34 202 ASP A CA 1
ATOM 1583 C C . ASP A 1 202 ? -3.124 -13.218 -6.645 1.00 38.34 202 ASP A C 1
ATOM 1585 O O . ASP A 1 202 ? -3.225 -12.031 -6.335 1.00 38.34 202 ASP A O 1
ATOM 1589 N N . ASP A 1 203 ? -3.434 -14.202 -5.811 1.00 37.59 203 ASP A N 1
ATOM 1590 C CA . ASP A 1 203 ? -3.690 -14.096 -4.381 1.00 37.59 203 ASP A CA 1
ATOM 1591 C C . ASP A 1 203 ? -2.381 -13.700 -3.673 1.00 37.59 203 ASP A C 1
ATOM 1593 O O . ASP A 1 203 ? -1.513 -14.526 -3.384 1.00 37.59 203 ASP A O 1
ATOM 1597 N N . TRP A 1 204 ? -2.174 -12.397 -3.458 1.00 42.31 204 TRP A N 1
ATOM 1598 C CA . TRP A 1 204 ? -1.017 -11.870 -2.721 1.00 42.31 204 TRP A CA 1
ATOM 1599 C C . TRP A 1 204 ? -1.236 -11.968 -1.208 1.00 42.31 204 TRP A C 1
ATOM 1601 O O . TRP A 1 204 ? -1.190 -10.961 -0.492 1.00 42.31 204 TRP A O 1
ATOM 1611 N N . ASP A 1 205 ? -1.435 -13.187 -0.719 1.00 42.81 205 ASP A N 1
ATOM 1612 C CA . ASP A 1 205 ? -1.232 -13.530 0.685 1.00 42.81 205 ASP A CA 1
ATOM 1613 C C . ASP A 1 205 ? 0.281 -13.656 0.946 1.00 42.81 205 ASP A C 1
ATOM 1615 O O . ASP A 1 205 ? 0.859 -14.737 1.025 1.00 42.81 205 ASP A O 1
ATOM 1619 N N . ASP A 1 206 ? 0.951 -12.505 1.055 1.00 47.88 206 ASP A N 1
ATOM 1620 C CA . ASP A 1 206 ? 2.281 -12.410 1.669 1.00 47.88 206 ASP A CA 1
ATOM 1621 C C . ASP A 1 206 ? 2.098 -12.242 3.185 1.00 47.88 206 ASP A C 1
ATOM 1623 O O . ASP A 1 206 ? 2.199 -11.144 3.743 1.00 47.88 206 ASP A O 1
ATOM 1627 N N . ASP A 1 207 ? 1.739 -13.354 3.829 1.00 54.03 207 ASP A N 1
ATOM 1628 C CA . ASP A 1 207 ? 1.928 -13.566 5.259 1.00 54.03 207 ASP A CA 1
ATOM 1629 C C . ASP A 1 207 ? 3.437 -13.729 5.511 1.00 54.03 207 ASP A C 1
ATOM 1631 O O . ASP A 1 207 ? 4.020 -14.792 5.301 1.00 54.03 207 ASP A O 1
ATOM 1635 N N . GLY A 1 208 ? 4.073 -12.635 5.932 1.00 43.66 208 GLY A N 1
ATOM 1636 C CA . GLY A 1 208 ? 5.485 -12.573 6.304 1.00 43.66 208 GLY A CA 1
ATOM 1637 C C . GLY A 1 208 ? 5.675 -12.024 7.716 1.00 43.66 208 GLY A C 1
ATOM 1638 O O . GLY A 1 208 ? 5.991 -10.848 7.880 1.00 43.66 208 GLY A O 1
ATOM 1639 N N . ASP A 1 209 ? 5.439 -12.904 8.690 1.00 41.44 209 ASP A N 1
ATOM 1640 C CA . ASP A 1 209 ? 6.036 -13.027 10.028 1.00 41.44 209 ASP A CA 1
ATOM 1641 C C . ASP A 1 209 ? 6.253 -11.782 10.914 1.00 41.44 209 ASP A C 1
ATOM 1643 O O . ASP A 1 209 ? 7.144 -10.952 10.728 1.00 41.44 209 ASP A O 1
ATOM 1647 N N . ASP A 1 210 ? 5.466 -11.756 11.993 1.00 45.84 210 ASP A N 1
ATOM 1648 C CA . ASP A 1 210 ? 5.948 -12.072 13.347 1.00 45.84 210 ASP A CA 1
ATOM 1649 C C . ASP A 1 210 ? 7.394 -11.646 13.671 1.00 45.84 210 ASP A C 1
ATOM 1651 O O . 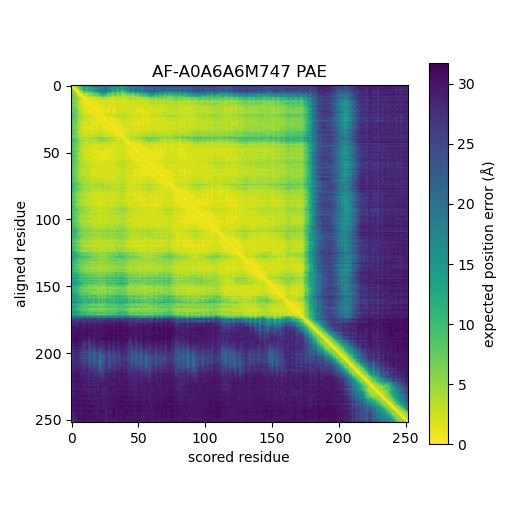ASP A 1 210 ? 8.352 -12.417 13.592 1.00 45.84 210 ASP A O 1
ATOM 1655 N N . ILE A 1 211 ? 7.547 -10.404 14.128 1.00 39.66 211 ILE A N 1
ATOM 1656 C CA . ILE A 1 211 ? 8.639 -10.054 15.037 1.00 39.66 211 ILE A CA 1
ATOM 1657 C C . ILE A 1 211 ? 8.136 -10.268 16.459 1.00 39.66 211 ILE A C 1
ATOM 1659 O O . ILE A 1 211 ? 7.568 -9.367 17.078 1.00 39.66 211 ILE A O 1
ATOM 1663 N N . GLY A 1 212 ? 8.349 -11.493 16.937 1.00 34.16 212 GLY A N 1
ATOM 1664 C CA . GLY A 1 212 ? 8.066 -11.905 18.299 1.00 34.16 212 GLY A CA 1
ATOM 1665 C C . GLY A 1 212 ? 8.606 -10.912 19.325 1.00 34.16 212 GLY A C 1
ATOM 1666 O O . GLY A 1 212 ? 9.729 -10.404 19.228 1.00 34.16 212 GLY A O 1
ATOM 1667 N N . GLU A 1 213 ? 7.772 -10.654 20.327 1.00 36.84 213 GLU A N 1
ATOM 1668 C CA . GLU A 1 213 ? 8.148 -9.985 21.560 1.00 36.84 213 GLU A CA 1
ATOM 1669 C C . GLU A 1 213 ? 9.374 -10.684 22.154 1.00 36.84 213 GLU A C 1
ATOM 1671 O O . GLU A 1 213 ? 9.326 -11.841 22.572 1.00 36.84 213 GLU A O 1
ATOM 1676 N N . VAL A 1 214 ? 10.498 -9.972 22.209 1.00 35.47 214 VAL A N 1
ATOM 1677 C CA . VAL A 1 214 ? 11.602 -10.388 23.067 1.00 35.47 214 VAL A CA 1
ATOM 1678 C C . VAL A 1 214 ? 11.195 -10.017 24.488 1.00 35.47 214 VAL A C 1
ATOM 1680 O O . VAL A 1 214 ? 11.396 -8.886 24.934 1.00 35.47 214 VAL A O 1
ATOM 1683 N N . GLU A 1 215 ? 10.593 -10.975 25.191 1.00 36.38 215 GLU A N 1
ATOM 1684 C CA . GLU A 1 215 ? 10.514 -10.966 26.646 1.00 36.38 215 GLU A CA 1
ATOM 1685 C C . GLU A 1 215 ? 11.936 -10.806 27.200 1.00 36.38 215 GLU A C 1
ATOM 1687 O O . GLU A 1 215 ? 12.731 -11.745 27.206 1.00 36.38 215 GLU A O 1
ATOM 1692 N N . ASN A 1 216 ? 12.282 -9.610 27.675 1.00 33.56 216 ASN A N 1
ATOM 1693 C CA . ASN A 1 216 ? 13.452 -9.438 28.525 1.00 33.56 216 ASN A CA 1
ATOM 1694 C C . ASN A 1 216 ? 12.994 -9.455 29.985 1.00 33.56 216 ASN A C 1
ATOM 1696 O O . ASN A 1 216 ? 12.864 -8.419 30.636 1.00 33.56 216 ASN A O 1
ATOM 1700 N N . ALA A 1 217 ? 12.706 -10.656 30.485 1.00 34.25 217 ALA A N 1
ATOM 1701 C CA . ALA A 1 217 ? 12.684 -10.922 31.913 1.00 34.25 217 ALA A CA 1
ATOM 1702 C C . ALA A 1 217 ? 14.128 -11.169 32.365 1.00 34.25 217 ALA A C 1
ATOM 1704 O O . ALA A 1 217 ? 14.726 -12.198 32.056 1.00 34.25 217 ALA A O 1
ATOM 1705 N N . GLY A 1 218 ? 14.697 -10.211 33.092 1.00 33.34 218 GLY A N 1
ATOM 1706 C CA . GLY A 1 218 ? 16.060 -10.328 33.591 1.00 33.34 218 GLY A CA 1
ATOM 1707 C C . GLY A 1 218 ? 16.497 -9.132 34.418 1.00 33.34 218 GLY A C 1
ATOM 1708 O O . GLY A 1 218 ? 17.468 -8.469 34.073 1.00 33.34 218 GLY A O 1
ATOM 1709 N N . ASP A 1 219 ? 15.799 -8.873 35.525 1.00 38.12 219 ASP A N 1
ATOM 1710 C CA . ASP A 1 219 ? 16.370 -8.134 36.650 1.00 38.12 219 ASP A CA 1
ATOM 1711 C C . ASP A 1 219 ? 17.692 -8.813 37.049 1.00 38.12 219 ASP A C 1
ATOM 1713 O O . ASP A 1 219 ? 17.713 -9.909 37.608 1.00 38.12 219 ASP A O 1
ATOM 1717 N N . THR A 1 220 ? 18.819 -8.177 36.740 1.00 40.22 220 THR A N 1
ATOM 1718 C CA . THR A 1 220 ? 20.100 -8.447 37.395 1.00 40.22 220 THR A CA 1
ATOM 1719 C C . THR A 1 220 ? 20.667 -7.106 37.821 1.00 40.22 220 THR A C 1
ATOM 1721 O O . THR A 1 220 ? 21.247 -6.355 37.040 1.00 40.22 220 THR A O 1
ATOM 1724 N N . ILE A 1 221 ? 20.428 -6.793 39.089 1.00 39.94 221 ILE A N 1
ATOM 1725 C CA . ILE A 1 221 ? 21.036 -5.681 39.807 1.00 39.94 221 ILE A CA 1
ATOM 1726 C C . ILE A 1 221 ? 22.552 -5.913 39.800 1.00 39.94 221 ILE A C 1
ATOM 1728 O O . ILE A 1 221 ? 23.054 -6.782 40.514 1.00 39.94 221 ILE A O 1
ATOM 1732 N N . PHE A 1 222 ? 23.281 -5.155 38.982 1.00 37.47 222 PHE A N 1
ATOM 1733 C CA . PHE A 1 222 ? 24.737 -5.089 39.064 1.00 37.47 222 PHE A CA 1
ATOM 1734 C C . PHE A 1 222 ? 25.140 -4.353 40.344 1.00 37.47 222 PHE A C 1
ATOM 1736 O O . PHE A 1 222 ? 24.554 -3.336 40.720 1.00 37.47 222 PHE A O 1
ATOM 1743 N N . SER A 1 223 ? 26.134 -4.895 41.039 1.00 45.88 223 SER A N 1
ATOM 1744 C CA . SER A 1 223 ? 26.704 -4.293 42.236 1.00 45.88 223 SER A CA 1
ATOM 1745 C C . SER A 1 223 ? 27.470 -3.011 41.876 1.00 45.88 223 SER A C 1
ATOM 1747 O O . SER A 1 223 ? 28.122 -2.916 40.838 1.00 45.88 223 SER A O 1
ATOM 1749 N N . ASN A 1 224 ? 27.432 -2.018 42.769 1.00 48.06 224 ASN A N 1
ATOM 1750 C CA . ASN A 1 224 ? 28.078 -0.705 42.610 1.00 48.06 224 ASN A CA 1
ATOM 1751 C C . ASN A 1 224 ? 29.621 -0.745 42.510 1.00 48.06 224 ASN A C 1
ATOM 1753 O O . ASN A 1 224 ? 30.254 0.304 42.511 1.00 48.06 224 ASN A O 1
ATOM 1757 N N . GLN A 1 225 ? 30.240 -1.926 42.445 1.00 48.75 225 GLN A N 1
ATOM 1758 C CA . GLN A 1 225 ? 31.694 -2.084 42.442 1.00 48.75 225 GLN A CA 1
ATOM 1759 C C . GLN A 1 225 ? 32.282 -2.285 41.033 1.00 48.75 225 GLN A C 1
ATOM 1761 O O . GLN A 1 225 ? 33.468 -2.043 40.842 1.00 48.75 225 GLN A O 1
ATOM 1766 N N . GLU A 1 226 ? 31.466 -2.622 40.027 1.00 49.38 226 GLU A N 1
ATOM 1767 C CA . GLU A 1 226 ? 31.916 -2.769 38.626 1.00 49.38 226 GLU A CA 1
ATOM 1768 C C . GLU A 1 226 ? 31.646 -1.514 37.767 1.00 49.38 226 GLU A C 1
ATOM 1770 O O . GLU A 1 226 ? 32.163 -1.384 36.658 1.00 49.38 226 GLU A O 1
ATOM 1775 N N . GLN A 1 227 ? 30.895 -0.533 38.288 1.00 49.41 227 GLN A N 1
ATOM 1776 C CA . GLN A 1 227 ? 30.646 0.744 37.600 1.00 49.41 227 GLN A CA 1
ATOM 1777 C C . GLN A 1 227 ? 31.785 1.771 37.754 1.00 49.41 227 GLN A C 1
ATOM 1779 O O . GLN A 1 227 ? 31.865 2.708 36.958 1.00 49.41 227 GLN A O 1
ATOM 1784 N N . GLU A 1 228 ? 32.705 1.599 38.711 1.00 51.53 228 GLU A N 1
ATOM 1785 C CA . GLU A 1 228 ? 33.828 2.533 38.909 1.00 51.53 228 GLU A CA 1
ATOM 1786 C C . GLU A 1 228 ? 35.067 2.225 38.039 1.00 51.53 228 GLU A C 1
ATOM 1788 O O . GLU A 1 228 ? 35.854 3.133 37.766 1.00 51.53 228 GLU A O 1
ATOM 1793 N N . GLU A 1 229 ? 35.222 1.009 37.496 1.00 52.00 229 GLU A N 1
ATOM 1794 C CA . GLU A 1 229 ? 36.374 0.663 36.635 1.00 52.00 229 GLU A CA 1
ATOM 1795 C C . GLU A 1 229 ? 36.230 1.135 35.175 1.00 52.00 229 GLU A C 1
ATOM 1797 O O . GLU A 1 229 ? 37.228 1.449 34.522 1.00 52.00 229 GLU A O 1
ATOM 1802 N N . LEU A 1 230 ? 35.005 1.306 34.663 1.00 47.12 230 LEU A N 1
ATOM 1803 C CA . LEU A 1 230 ? 34.774 1.783 33.287 1.00 47.12 230 LEU A CA 1
ATOM 1804 C C . LEU A 1 230 ? 34.906 3.310 33.131 1.00 47.12 230 LEU A C 1
ATOM 1806 O O . LEU A 1 230 ? 35.124 3.806 32.024 1.00 47.12 230 LEU A O 1
ATOM 1810 N N . ILE A 1 231 ? 34.842 4.069 34.230 1.00 54.78 231 ILE A N 1
ATOM 1811 C CA . ILE A 1 231 ? 35.014 5.534 34.223 1.00 54.78 231 ILE A CA 1
ATOM 1812 C C . ILE A 1 231 ? 36.506 5.923 34.296 1.00 54.78 231 ILE A C 1
ATOM 1814 O O . ILE A 1 231 ? 36.890 6.997 33.823 1.00 54.78 231 ILE A O 1
ATOM 1818 N N . ALA A 1 232 ? 37.371 5.043 34.814 1.00 54.91 232 ALA A N 1
ATOM 1819 C CA . ALA A 1 232 ? 38.809 5.296 34.941 1.00 54.91 232 ALA A CA 1
ATOM 1820 C C . ALA A 1 232 ? 39.590 5.131 33.621 1.00 54.91 232 ALA A C 1
ATOM 1822 O O . ALA A 1 232 ? 40.578 5.832 33.414 1.00 54.91 232 ALA A O 1
ATOM 1823 N N . LEU A 1 233 ? 39.130 4.290 32.686 1.00 46.53 233 LEU A N 1
ATOM 1824 C CA . LEU A 1 233 ? 39.824 4.065 31.407 1.00 46.53 233 LEU A CA 1
ATOM 1825 C C . LEU A 1 233 ? 39.568 5.137 30.333 1.00 46.53 233 LEU A C 1
ATOM 1827 O O . LEU A 1 233 ? 40.290 5.188 29.340 1.00 46.53 233 LEU A O 1
ATOM 1831 N N . ASN A 1 234 ? 38.588 6.025 30.525 1.00 50.28 234 ASN A N 1
ATOM 1832 C CA . ASN A 1 234 ? 38.203 7.017 29.512 1.00 50.28 234 ASN A CA 1
ATOM 1833 C C . ASN A 1 234 ? 38.790 8.426 29.745 1.00 50.28 234 ASN A C 1
ATOM 1835 O O . ASN A 1 234 ? 38.467 9.361 29.014 1.00 50.28 234 ASN A O 1
ATOM 1839 N N . LYS A 1 235 ? 39.664 8.604 30.751 1.00 49.66 235 LYS A N 1
ATOM 1840 C CA . LYS A 1 235 ? 40.327 9.894 31.044 1.00 49.66 235 LYS A CA 1
ATOM 1841 C C . LYS A 1 235 ? 41.773 10.022 30.544 1.00 49.66 235 LYS A C 1
ATOM 1843 O O . LYS A 1 235 ? 42.282 11.141 30.543 1.00 49.66 235 LYS A O 1
ATOM 1848 N N . ASP A 1 236 ? 42.395 8.955 30.039 1.00 47.91 236 ASP A N 1
ATOM 1849 C CA . ASP A 1 236 ? 43.805 8.993 29.602 1.00 47.91 236 ASP A CA 1
ATOM 1850 C C . ASP A 1 236 ? 44.027 9.209 28.092 1.00 47.91 236 ASP A C 1
ATOM 1852 O O . ASP A 1 236 ? 45.139 9.532 27.680 1.00 47.91 236 ASP A O 1
ATOM 1856 N N . ASN A 1 237 ? 42.987 9.165 27.251 1.00 45.25 237 ASN A N 1
ATOM 1857 C CA . ASN A 1 237 ? 43.143 9.365 25.798 1.00 45.25 237 ASN A CA 1
ATOM 1858 C C . ASN A 1 237 ? 42.992 10.817 25.305 1.00 45.25 237 ASN A C 1
ATOM 1860 O O . ASN A 1 237 ? 43.075 11.061 24.104 1.00 45.25 237 ASN A O 1
ATOM 1864 N N . HIS A 1 238 ? 42.827 11.801 26.197 1.00 44.66 238 HIS A N 1
ATOM 1865 C CA . HIS A 1 238 ? 42.617 13.202 25.798 1.00 44.66 238 HIS A CA 1
ATOM 1866 C C . HIS A 1 238 ? 43.833 14.133 25.993 1.00 44.66 238 HIS A C 1
ATOM 1868 O O . HIS A 1 238 ? 43.678 15.351 25.901 1.00 44.66 238 HIS A O 1
ATOM 1874 N N . LYS A 1 239 ? 45.043 13.597 26.243 1.00 49.38 239 LYS A N 1
ATOM 1875 C CA . LYS A 1 239 ? 46.259 14.405 26.504 1.00 49.38 239 LYS A CA 1
ATOM 1876 C C . LYS A 1 239 ? 47.451 14.236 25.545 1.00 49.38 239 LYS A C 1
ATOM 1878 O O . LYS A 1 239 ? 48.449 14.913 25.751 1.00 49.38 239 LYS A O 1
ATOM 1883 N N . ASN A 1 240 ? 47.356 13.450 24.468 1.00 44.94 240 ASN A N 1
ATOM 1884 C CA . ASN A 1 240 ? 48.493 13.222 23.549 1.00 44.94 240 ASN A CA 1
ATOM 1885 C C . ASN A 1 240 ? 48.290 13.784 22.126 1.00 44.94 240 ASN A C 1
ATOM 1887 O O . ASN A 1 240 ? 48.719 13.173 21.151 1.00 44.94 240 ASN A O 1
ATOM 1891 N N . GLY A 1 241 ? 47.633 14.941 21.996 1.00 41.97 241 GLY A N 1
ATOM 1892 C CA . GLY A 1 241 ? 47.310 15.555 20.699 1.00 41.97 241 GLY A CA 1
ATOM 1893 C C . GLY A 1 241 ? 47.883 16.952 20.446 1.00 41.97 241 GLY A C 1
ATOM 1894 O O . GLY A 1 241 ? 47.546 17.544 19.428 1.00 41.97 241 GLY A O 1
ATOM 1895 N N . GLU A 1 242 ? 48.724 17.499 21.328 1.00 45.91 242 GLU A N 1
ATOM 1896 C CA . GLU A 1 242 ? 49.327 18.821 21.124 1.00 45.91 242 GLU A CA 1
ATOM 1897 C C . GLU A 1 242 ? 50.830 18.789 21.391 1.00 45.91 242 GLU A C 1
ATOM 1899 O O . GLU A 1 242 ? 51.284 18.694 22.528 1.00 45.91 242 GLU A O 1
ATOM 1904 N N . GLY A 1 243 ? 51.608 18.894 20.316 1.00 40.25 243 GLY A N 1
ATOM 1905 C CA . GLY A 1 243 ? 53.040 19.148 20.392 1.00 40.25 243 GLY A CA 1
ATOM 1906 C C . GLY A 1 243 ? 53.828 18.323 19.395 1.00 40.25 243 GLY A C 1
ATOM 1907 O O . GLY A 1 243 ? 54.258 17.229 19.729 1.00 40.25 243 GLY A O 1
ATOM 1908 N N . LEU A 1 244 ? 54.021 18.867 18.190 1.00 39.84 244 LEU A N 1
ATOM 1909 C CA . LEU A 1 244 ? 55.296 18.871 17.451 1.00 39.84 244 LEU A CA 1
ATOM 1910 C C . LEU A 1 244 ? 55.086 19.557 16.091 1.00 39.84 244 LEU A C 1
ATOM 1912 O O . LEU A 1 244 ? 55.101 18.946 15.027 1.00 39.84 244 LEU A O 1
ATOM 1916 N N . HIS A 1 245 ? 54.891 20.875 16.147 1.00 41.59 245 HIS A N 1
ATOM 1917 C CA . HIS A 1 245 ? 55.239 21.757 15.041 1.00 41.59 245 HIS A CA 1
ATOM 1918 C C . HIS A 1 245 ? 56.717 22.151 15.210 1.00 41.59 245 HIS A C 1
ATOM 1920 O O . HIS A 1 245 ? 57.131 22.494 16.315 1.00 41.59 245 HIS A O 1
ATOM 1926 N N . ALA A 1 246 ? 57.447 22.171 14.091 1.00 38.75 246 ALA A N 1
ATOM 1927 C CA . ALA A 1 246 ? 58.809 22.686 13.882 1.00 38.75 246 ALA A CA 1
ATOM 1928 C C . ALA A 1 246 ? 59.989 21.721 14.133 1.00 38.75 246 ALA A C 1
ATOM 1930 O O . ALA A 1 246 ? 60.400 21.507 15.267 1.00 38.75 246 ALA A O 1
ATOM 1931 N N . LEU A 1 247 ? 60.645 21.271 13.049 1.00 36.62 247 LEU A N 1
ATOM 1932 C CA . LEU A 1 247 ? 61.952 21.806 12.604 1.00 36.62 247 LEU A CA 1
ATOM 1933 C C . LEU A 1 247 ? 62.554 21.027 11.407 1.00 36.62 247 LEU A C 1
ATOM 1935 O O . LEU A 1 247 ? 62.730 19.821 11.497 1.00 36.62 247 LEU A O 1
ATOM 1939 N N . LYS A 1 248 ? 62.990 21.804 10.390 1.00 41.19 248 LYS A N 1
ATOM 1940 C CA . LYS A 1 248 ? 64.086 21.575 9.400 1.00 41.19 248 LYS A CA 1
ATOM 1941 C C . LYS A 1 248 ? 63.857 20.471 8.346 1.00 41.19 248 LYS A C 1
ATOM 1943 O O . LYS A 1 248 ? 63.714 19.316 8.700 1.00 41.19 248 LYS A O 1
ATOM 1948 N N . VAL A 1 249 ? 63.675 20.748 7.045 1.00 43.81 249 VAL A N 1
ATOM 1949 C CA . VAL A 1 249 ? 64.502 21.465 6.031 1.00 43.81 249 VAL A CA 1
ATOM 1950 C C . VAL A 1 249 ? 65.901 20.843 5.848 1.00 43.81 249 VAL A C 1
ATOM 1952 O O . VAL A 1 249 ? 66.631 20.770 6.834 1.00 43.81 249 VAL A O 1
ATOM 1955 N N . VAL A 1 250 ? 66.262 20.575 4.570 1.00 43.19 250 VAL A N 1
ATOM 1956 C CA . VAL A 1 250 ? 67.613 20.298 3.991 1.00 43.19 250 VAL A CA 1
ATOM 1957 C C . VAL A 1 250 ? 68.037 18.816 4.129 1.00 43.19 250 VAL A C 1
ATOM 1959 O O . VAL A 1 250 ? 67.947 18.298 5.233 1.00 43.19 250 VAL A O 1
ATOM 1962 N N . ASP A 1 251 ? 68.483 17.997 3.163 1.00 43.56 251 ASP A N 1
ATOM 1963 C CA . ASP A 1 251 ? 69.006 17.999 1.768 1.00 43.56 251 ASP A CA 1
ATOM 1964 C C . ASP A 1 251 ? 68.908 16.499 1.312 1.00 43.56 251 ASP A C 1
ATOM 1966 O O . ASP A 1 251 ? 68.990 15.628 2.181 1.00 43.56 251 ASP A O 1
ATOM 1970 N N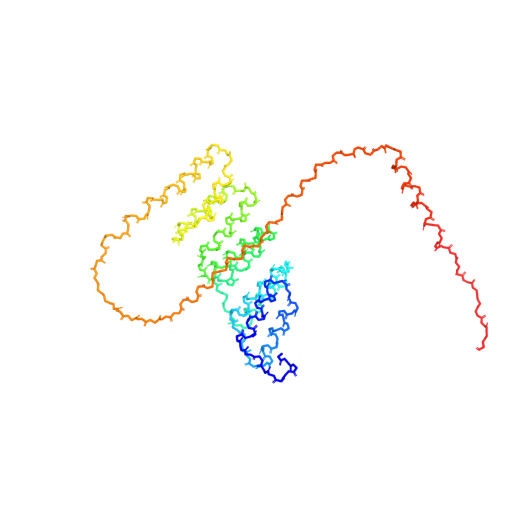 . LEU A 1 252 ? 68.622 16.057 0.077 1.00 47.06 252 LEU A N 1
ATOM 1971 C CA . LEU A 1 252 ? 69.329 16.107 -1.219 1.00 47.06 252 LEU A CA 1
ATOM 1972 C C . LEU A 1 252 ? 68.380 15.524 -2.290 1.00 47.06 252 LEU A C 1
ATOM 1974 O O . LEU A 1 252 ? 67.669 14.547 -1.953 1.00 47.06 252 LEU A O 1
#

Sequence (252 aa):
MLDAGVRPTHKAYNILLHAFAISGMVEQARTVFKSMRRDRYTPDLCSYTTMLSAYINASDMVGAENFFNRLKQDGFEPNVVTCGVLIKGYAKINNLEKMMEKYEEMQLNGVKANQTIFTTIMDAYGRNNDFGSAVIWYKEMENHGVPPDRKAKNILLSLAKTADEQEEANQLVGNMDNCGIVQSINVASRINDNDDDDDDDDDWDDDGDDIGEVENAGDTIFSNQEQEELIALNKDNHKNGEGLHALKVVDL

Solvent-accessible surface area (backbone atoms only — not comparable to full-atom values): 15579 Å² total; per-residue (Å²): 94,76,93,72,73,48,80,80,50,73,68,55,51,52,53,53,30,45,56,24,12,73,69,20,36,44,71,60,25,52,50,47,57,52,47,39,50,74,75,70,41,79,80,52,70,66,54,53,41,38,52,37,44,7,22,38,59,52,68,33,59,69,58,26,53,56,49,52,52,45,44,46,74,76,69,48,80,83,48,56,66,49,51,38,52,54,32,48,39,25,35,71,74,67,36,60,69,61,21,48,52,48,52,50,53,35,49,75,72,70,41,67,83,52,58,71,48,53,40,43,54,32,48,41,33,41,78,69,68,34,48,70,59,28,52,52,49,56,53,48,31,53,76,71,72,34,73,79,51,74,65,44,48,50,46,44,54,72,48,33,82,49,72,68,45,38,50,52,34,49,51,65,55,58,59,55,80,69,69,78,78,79,88,79,82,82,81,92,81,83,88,78,94,75,91,78,92,83,83,83,77,80,77,82,79,79,84,77,75,86,81,73,82,78,80,81,85,70,95,70,87,75,64,86,76,68,65,61,62,68,63,64,70,73,68,72,82,82,77,87,84,83,88,84,84,89,85,82,84,91,89,134

Mean predicted aligned error: 15.37 Å